Protein AF-A0A8T0EDJ5-F1 (afdb_monomer)

Foldseek 3Di:
DVVVVCVLVVPPDDDDPVSVVLVVLLVQQVVVVVVDDVLVVLVVVCPPDDQLRQLVVLLCVQLVDPPRSLNVVLVVLLVVLLVLLVVLCVVVVVLLVVQDALVVLVVFLAWDWDDDPFWIWIDTPPDDIDTDGVVSLVVLVVVLLVSLVSLVVSLVSSLVSSCVSCVVSGDPPNSVSNSLVSSQSRQLVRQVSSLSSLSSSCVLLLRLLSRLLSVCLPPALVLQVDPDNVQDDPVLLVLLLVLVVCLVVGSGLVSNLVSLLVNQCSQQDPPPPPPDDPPHDRRHPVNRLSVLLVSSSNSSGSSLQSSLVVSVSNPPPVCLVDSSVVSSVSNNSSSVCSSVVVSRCVVVPVVVPD

InterPro domains:
  IPR003123 VPS9 domain [PF02204] (239-339)
  IPR003123 VPS9 domain [PS51205] (203-347)
  IPR003123 VPS9 domain [SM00167] (234-352)
  IPR037191 VPS9 domain superfamily [G3DSA:1.20.1050.80] (201-354)
  IPR037191 VPS9 domain superfamily [SSF109993] (132-339)
  IPR045046 Vacuolar protein sorting-associated protein 9-like [PTHR23101] (71-340)

Structure (mmCIF, N/CA/C/O backbone):
data_AF-A0A8T0EDJ5-F1
#
_entry.id   AF-A0A8T0EDJ5-F1
#
loop_
_atom_site.group_PDB
_atom_site.id
_atom_site.type_symbol
_atom_site.label_atom_id
_atom_site.label_alt_id
_atom_site.label_comp_id
_atom_site.label_asym_id
_atom_site.label_entity_id
_atom_site.label_seq_id
_atom_site.pdbx_PDB_ins_code
_atom_site.Cartn_x
_atom_site.Cartn_y
_atom_site.Cartn_z
_atom_site.occupancy
_atom_site.B_iso_or_equiv
_atom_site.auth_seq_id
_atom_site.auth_comp_id
_atom_site.auth_asym_id
_atom_site.auth_atom_id
_atom_site.pdbx_PDB_model_num
ATOM 1 N N . MET A 1 1 ? -9.265 2.482 33.525 1.00 53.47 1 MET A N 1
ATOM 2 C CA . MET A 1 1 ? -10.312 3.493 33.255 1.00 53.47 1 MET A CA 1
ATOM 3 C C . MET A 1 1 ? -10.176 4.761 34.101 1.00 53.47 1 MET A C 1
ATOM 5 O O . MET A 1 1 ? -9.557 5.683 33.599 1.00 53.47 1 MET A O 1
ATOM 9 N N . GLU A 1 2 ? -10.644 4.865 35.356 1.00 47.09 2 GLU A N 1
ATOM 10 C CA . GLU A 1 2 ? -10.634 6.165 36.089 1.00 47.09 2 GLU A CA 1
ATOM 11 C C . GLU A 1 2 ? -9.234 6.764 36.350 1.00 47.09 2 GLU A C 1
ATOM 13 O O . GLU A 1 2 ? -9.057 7.981 36.368 1.00 47.09 2 GLU A O 1
ATOM 18 N N . LYS A 1 3 ? -8.209 5.924 36.522 1.00 54.91 3 LYS A N 1
ATOM 19 C CA . LYS A 1 3 ? -6.825 6.377 36.753 1.00 54.91 3 LYS A CA 1
ATOM 20 C C . LYS A 1 3 ? -6.135 6.875 35.472 1.00 54.91 3 LYS A C 1
ATOM 22 O O . LYS A 1 3 ? -5.351 7.817 35.529 1.00 54.91 3 LYS A O 1
ATOM 27 N N . GLU A 1 4 ? -6.456 6.279 34.322 1.00 54.47 4 GLU A N 1
ATOM 28 C CA . GLU A 1 4 ? -6.027 6.768 32.999 1.00 54.47 4 GLU A CA 1
ATOM 29 C C . GLU A 1 4 ? -6.783 8.038 32.612 1.00 54.47 4 GLU A C 1
ATOM 31 O O . GLU A 1 4 ? -6.170 8.975 32.121 1.00 54.47 4 GLU A O 1
ATOM 36 N N . MET A 1 5 ? -8.076 8.116 32.946 1.00 52.38 5 MET A N 1
ATOM 37 C CA . MET A 1 5 ? -8.911 9.314 32.816 1.00 52.38 5 MET A CA 1
ATOM 38 C C . MET A 1 5 ? -8.306 10.517 33.551 1.00 52.38 5 MET A C 1
ATOM 40 O O . MET A 1 5 ? -8.254 11.604 32.983 1.00 52.38 5 MET A O 1
ATOM 44 N N . ARG A 1 6 ? -7.793 10.338 34.777 1.00 53.16 6 ARG A N 1
ATOM 45 C CA . ARG A 1 6 ? -7.079 11.417 35.479 1.00 53.16 6 ARG A CA 1
ATOM 46 C C . ARG A 1 6 ? -5.806 11.830 34.748 1.00 53.16 6 ARG A C 1
ATOM 48 O O . ARG A 1 6 ? -5.633 13.012 34.513 1.00 53.16 6 ARG A O 1
ATOM 55 N N . LYS A 1 7 ? -4.983 10.889 34.276 1.00 59.75 7 LYS A N 1
ATOM 56 C CA . LYS A 1 7 ? -3.780 11.216 33.486 1.00 59.75 7 LYS A CA 1
ATOM 57 C C . LYS A 1 7 ? -4.082 11.954 32.172 1.00 59.75 7 LYS A C 1
ATOM 59 O O . LYS A 1 7 ? -3.318 12.838 31.803 1.00 59.75 7 LYS A O 1
ATOM 64 N N . LEU A 1 8 ? -5.171 11.603 31.485 1.00 55.12 8 LEU A N 1
ATOM 65 C CA . LEU A 1 8 ? -5.570 12.194 30.198 1.00 55.12 8 LEU A CA 1
ATOM 66 C C . LEU A 1 8 ? -6.216 13.582 30.359 1.00 55.12 8 LEU A C 1
ATOM 68 O O . LEU A 1 8 ? -6.098 14.413 29.465 1.00 55.12 8 LEU A O 1
ATOM 72 N N . LEU A 1 9 ? -6.871 13.837 31.499 1.00 53.75 9 LEU A N 1
ATOM 73 C CA . LEU A 1 9 ? -7.460 15.135 31.862 1.00 53.75 9 LEU A CA 1
ATOM 74 C C . LEU A 1 9 ? -6.472 16.064 32.601 1.00 53.75 9 LEU A C 1
ATOM 76 O O . LEU A 1 9 ? -6.627 17.280 32.554 1.00 53.75 9 LEU A O 1
ATOM 80 N N . GLU A 1 10 ? -5.453 15.522 33.278 1.00 53.72 10 GLU A N 1
ATOM 81 C CA . GLU A 1 10 ? -4.463 16.277 34.071 1.00 53.72 10 GLU A CA 1
ATOM 82 C C . GLU A 1 10 ? -3.287 16.834 33.248 1.00 53.72 10 GLU A C 1
ATOM 84 O O . GLU A 1 10 ? -2.375 17.439 33.820 1.00 53.72 10 GLU A O 1
ATOM 89 N N . SER A 1 11 ? -3.278 16.701 31.916 1.00 57.06 11 SER A N 1
ATOM 90 C CA . SER A 1 11 ? -2.287 17.386 31.078 1.00 57.06 11 SER A CA 1
ATOM 91 C C . SER A 1 11 ? -2.543 18.902 31.110 1.00 57.06 11 SER A C 1
ATOM 93 O O . SER A 1 11 ? -3.308 19.434 30.311 1.00 57.06 11 SER A O 1
ATOM 95 N N . LYS A 1 12 ? -1.917 19.604 32.063 1.00 48.00 12 LYS A N 1
ATOM 96 C CA . LYS A 1 12 ? -2.059 21.045 32.377 1.00 48.00 12 LYS A CA 1
ATOM 97 C C . LYS A 1 12 ? -1.568 22.024 31.281 1.00 48.00 12 LYS A C 1
ATOM 99 O O . LYS A 1 12 ? -1.114 23.121 31.597 1.00 48.00 12 LYS A O 1
ATOM 104 N N . GLY A 1 13 ? -1.634 21.654 30.003 1.00 59.12 13 GLY A N 1
ATOM 105 C CA . GLY A 1 13 ? -1.348 22.528 28.859 1.00 59.12 13 GLY A CA 1
ATOM 106 C C . GLY A 1 13 ? -2.623 22.954 28.126 1.00 59.12 13 GLY A C 1
ATOM 107 O O . GLY A 1 13 ? -3.670 22.330 28.283 1.00 59.12 13 GLY A O 1
ATOM 108 N N . LYS A 1 14 ? -2.546 24.003 27.291 1.00 64.69 14 LYS A N 1
ATOM 109 C CA . LYS A 1 14 ? -3.590 24.265 26.285 1.00 64.69 14 LYS A CA 1
ATOM 110 C C . LYS A 1 14 ? -3.631 23.063 25.337 1.00 64.69 14 LYS A C 1
ATOM 112 O O . LYS A 1 14 ? -2.718 22.904 24.532 1.00 64.69 14 LYS A O 1
ATOM 117 N N . LEU A 1 15 ? -4.650 22.218 25.477 1.00 67.06 15 LEU A N 1
ATOM 118 C CA . LEU A 1 15 ? -4.891 21.094 24.574 1.00 67.06 15 LEU A CA 1
ATOM 119 C C . LEU A 1 15 ? -5.028 21.610 23.139 1.00 67.06 15 LEU A C 1
ATOM 121 O O . LEU A 1 15 ? -5.714 22.608 22.898 1.00 67.06 15 LEU A O 1
ATOM 125 N N . THR A 1 16 ? -4.382 20.930 22.195 1.00 81.06 16 THR A N 1
ATOM 126 C CA . THR A 1 16 ? -4.574 21.208 20.768 1.00 81.06 16 THR A CA 1
ATOM 127 C C . THR A 1 16 ? -6.002 20.851 20.349 1.00 81.06 16 THR A C 1
ATOM 129 O O . THR A 1 16 ? -6.680 20.074 21.025 1.00 81.06 16 THR A O 1
ATOM 132 N N . ASP A 1 17 ? -6.477 21.396 19.228 1.00 81.31 17 ASP A N 1
ATOM 133 C CA . ASP A 1 17 ? -7.834 21.123 18.724 1.00 81.31 17 ASP A CA 1
ATOM 134 C C . ASP A 1 17 ? -8.074 19.618 18.535 1.00 81.31 17 ASP A C 1
ATOM 136 O O . ASP A 1 17 ? -9.069 19.085 19.020 1.00 81.31 17 ASP A O 1
ATOM 140 N N . LYS A 1 18 ? -7.085 18.912 17.973 1.00 78.62 18 LYS A N 1
ATOM 141 C CA . LYS A 1 18 ? -7.116 17.453 17.795 1.00 78.62 18 LYS A CA 1
ATOM 142 C C . LYS A 1 18 ? -7.189 16.682 19.123 1.00 78.62 18 LYS A C 1
ATOM 144 O O . LYS A 1 18 ? -7.874 15.669 19.223 1.00 78.62 18 LYS A O 1
ATOM 149 N N . GLN A 1 19 ? -6.504 17.150 20.170 1.00 79.12 19 GLN A N 1
ATOM 150 C CA . GLN A 1 19 ? -6.569 16.511 21.491 1.00 79.12 19 GLN A CA 1
ATOM 151 C C . GLN A 1 19 ? -7.925 16.723 22.172 1.00 79.12 19 GLN A C 1
ATOM 153 O O . GLN A 1 19 ? -8.410 15.815 22.847 1.00 79.12 19 GLN A O 1
ATOM 158 N N . ARG A 1 20 ? -8.539 17.898 21.989 1.00 82.94 20 ARG A N 1
ATOM 159 C CA . ARG A 1 20 ? -9.892 18.172 22.491 1.00 82.94 20 ARG A CA 1
ATOM 160 C C . ARG A 1 20 ? -10.923 17.294 21.795 1.00 82.94 20 ARG A C 1
ATOM 162 O O . ARG A 1 20 ? -11.688 16.627 22.480 1.00 82.94 20 ARG A O 1
ATOM 169 N N . GLU A 1 21 ? -10.861 17.202 20.470 1.00 83.56 21 GLU A N 1
ATOM 170 C CA . GLU A 1 21 ? -11.737 16.327 19.686 1.00 83.56 21 GLU A CA 1
ATOM 171 C C . GLU A 1 21 ? -11.627 14.860 20.136 1.00 83.56 21 GLU A C 1
ATOM 173 O O . GLU A 1 21 ? -12.635 14.199 20.386 1.00 83.56 21 GLU A O 1
ATOM 178 N N . LYS A 1 22 ? -10.399 14.364 20.349 1.00 83.88 22 LYS A N 1
ATOM 179 C CA . LYS A 1 22 ? -10.159 13.017 20.892 1.00 83.88 22 LYS A CA 1
ATOM 180 C C . LYS A 1 22 ? -10.792 12.819 22.274 1.00 83.88 22 LYS A C 1
ATOM 182 O O . LYS A 1 22 ? -11.395 11.776 22.527 1.00 83.88 22 LYS A O 1
ATOM 187 N N . GLN A 1 23 ? -10.646 13.791 23.179 1.00 84.19 23 GLN A N 1
ATOM 188 C CA . GLN A 1 23 ? -11.237 13.726 24.521 1.00 84.19 23 GLN A CA 1
ATOM 189 C C . GLN A 1 23 ? -12.769 13.722 24.468 1.00 84.19 23 GLN A C 1
ATOM 191 O O . GLN A 1 23 ? -13.399 12.922 25.161 1.00 84.19 23 GLN A O 1
ATOM 196 N N . GLU A 1 24 ? -13.364 14.577 23.638 1.00 87.31 24 GLU A N 1
ATOM 197 C CA . GLU A 1 24 ? -14.814 14.649 23.437 1.00 87.31 24 GLU A CA 1
ATOM 198 C C . GLU A 1 24 ? -15.362 13.334 22.878 1.00 87.31 24 GLU A C 1
ATOM 200 O O . GLU A 1 24 ? -16.316 12.780 23.432 1.00 87.31 24 GLU A O 1
ATOM 205 N N . LEU A 1 25 ? -14.706 12.776 21.854 1.00 88.75 25 LEU A N 1
ATOM 206 C CA . LEU A 1 25 ? -15.067 11.481 21.285 1.00 88.75 25 LEU A CA 1
ATOM 207 C C . LEU A 1 25 ? -14.989 10.368 22.333 1.00 88.75 25 LEU A C 1
ATOM 209 O O . LEU A 1 25 ? -15.929 9.589 22.484 1.00 88.75 25 LEU A O 1
ATOM 213 N N . TYR A 1 26 ? -13.896 10.305 23.096 1.00 86.88 26 TYR A N 1
ATOM 214 C CA . TYR A 1 26 ? -13.737 9.307 24.150 1.00 86.88 26 TYR A CA 1
ATOM 215 C C . TYR A 1 26 ? -14.854 9.394 25.203 1.00 86.88 26 TYR A C 1
ATOM 217 O O . TYR A 1 26 ? -15.441 8.372 25.566 1.00 86.88 26 TYR A O 1
ATOM 225 N N . LEU A 1 27 ? -15.185 10.602 25.674 1.00 87.56 27 LEU A N 1
ATOM 226 C CA . LEU A 1 27 ? -16.263 10.814 26.645 1.00 87.56 27 LEU A CA 1
ATOM 227 C C . LEU A 1 27 ? -17.624 10.390 26.086 1.00 87.56 27 LEU A C 1
ATOM 229 O O . LEU A 1 27 ? -18.383 9.720 26.791 1.00 87.56 27 LEU A O 1
ATOM 233 N N . ALA A 1 28 ? -17.908 10.719 24.823 1.00 89.19 28 ALA A N 1
ATOM 234 C CA . ALA A 1 28 ? -19.140 10.321 24.152 1.00 89.19 28 ALA A CA 1
ATOM 235 C C . ALA A 1 28 ? -19.266 8.793 24.066 1.00 89.19 28 ALA A C 1
ATOM 237 O O . ALA A 1 28 ? -20.306 8.233 24.418 1.00 89.19 28 ALA A O 1
ATOM 238 N N . VAL A 1 29 ? -18.196 8.092 23.673 1.00 88.81 29 VAL A N 1
ATOM 239 C CA . VAL A 1 29 ? -18.222 6.625 23.601 1.00 88.81 29 VAL A CA 1
ATOM 240 C C . VAL A 1 29 ? -18.323 5.993 24.995 1.00 88.81 29 VAL A C 1
ATOM 242 O O . VAL A 1 29 ? -19.058 5.022 25.187 1.00 88.81 29 VAL A O 1
ATOM 245 N N . LEU A 1 30 ? -17.652 6.548 26.007 1.00 86.19 30 LEU A N 1
ATOM 246 C CA . LEU A 1 30 ? -17.770 6.065 27.384 1.00 86.19 30 LEU A CA 1
ATOM 247 C C . LEU A 1 30 ? -19.200 6.227 27.923 1.00 86.19 30 LEU A C 1
ATOM 249 O O . LEU A 1 30 ? -19.707 5.355 28.625 1.00 86.19 30 LEU A O 1
ATOM 253 N N . GLN A 1 31 ? -19.864 7.337 27.606 1.00 86.94 31 GLN A N 1
ATOM 254 C CA . GLN A 1 31 ? -21.258 7.550 27.983 1.00 86.94 31 GLN A CA 1
ATOM 255 C C . GLN A 1 31 ? -22.190 6.568 27.263 1.00 86.94 31 GLN A C 1
ATOM 257 O O . GLN A 1 31 ? -23.041 5.965 27.914 1.00 86.94 31 GLN A O 1
ATOM 262 N N . TYR A 1 32 ? -21.976 6.347 25.964 1.00 87.25 32 TYR A N 1
ATOM 263 C CA . TYR A 1 32 ? -22.734 5.383 25.164 1.00 87.25 32 TYR A CA 1
ATOM 264 C C . TYR A 1 32 ? -22.585 3.945 25.692 1.00 87.25 32 TYR A C 1
ATOM 266 O O . TYR A 1 32 ? -23.558 3.227 25.907 1.00 87.25 32 TYR A O 1
ATOM 274 N N . THR A 1 33 ? -21.359 3.518 25.988 1.00 83.00 33 THR A N 1
ATOM 275 C CA . THR A 1 33 ? -21.080 2.151 26.467 1.00 83.00 33 THR A CA 1
ATOM 276 C C . THR A 1 33 ? -21.684 1.858 27.841 1.00 83.00 33 THR A C 1
ATOM 278 O O . THR A 1 33 ? -22.027 0.711 28.111 1.00 83.00 33 THR A O 1
ATOM 281 N N . LYS A 1 34 ? -21.885 2.874 28.694 1.00 83.31 34 LYS A N 1
ATOM 282 C CA . LYS A 1 34 ? -22.600 2.732 29.977 1.00 83.31 34 LYS A CA 1
ATOM 283 C C . LYS A 1 34 ? -24.093 2.447 29.811 1.00 83.31 34 LYS A C 1
ATOM 285 O O . LYS A 1 34 ? -24.689 1.860 30.709 1.00 83.31 34 LYS A O 1
ATOM 290 N N . THR A 1 35 ? -24.699 2.882 28.707 1.00 83.38 35 THR A N 1
ATOM 291 C CA . THR A 1 35 ? -26.121 2.636 28.420 1.00 83.38 35 THR A CA 1
ATOM 292 C C . THR A 1 35 ? -26.367 1.300 27.721 1.00 83.38 35 THR A C 1
ATOM 294 O O . THR A 1 35 ? -27.501 0.831 27.669 1.00 83.38 35 THR A O 1
ATOM 297 N N . GLU A 1 36 ? -25.312 0.661 27.218 1.00 82.31 36 GLU A N 1
ATOM 298 C CA . GLU A 1 36 ? -25.387 -0.593 26.477 1.00 82.31 36 GLU A CA 1
ATOM 299 C C . GLU A 1 36 ? -25.297 -1.824 27.384 1.00 82.31 36 GLU A C 1
ATOM 301 O O . GLU A 1 36 ? -24.472 -1.914 28.292 1.00 82.31 36 GLU A O 1
ATOM 306 N N . THR A 1 37 ? -26.112 -2.835 27.089 1.00 79.56 37 THR A N 1
ATOM 307 C CA . THR A 1 37 ? -26.139 -4.099 27.848 1.00 79.56 37 THR A CA 1
ATOM 308 C C . THR A 1 37 ? -25.321 -5.206 27.187 1.00 79.56 37 THR A C 1
ATOM 310 O O . THR A 1 37 ? -24.900 -6.158 27.854 1.00 79.56 37 THR A O 1
ATOM 313 N N . TRP A 1 38 ? -25.029 -5.078 25.886 1.00 81.81 38 TRP A N 1
ATOM 314 C CA . TRP A 1 38 ? -24.304 -6.102 25.137 1.00 81.81 38 TRP A CA 1
ATOM 315 C C . TRP A 1 38 ? -22.895 -6.407 25.688 1.00 81.81 38 TRP A C 1
ATOM 317 O O . TRP A 1 38 ? -22.554 -7.592 25.697 1.00 81.81 38 TRP A O 1
ATOM 327 N N . PRO A 1 39 ? -22.097 -5.452 26.228 1.00 80.06 39 PRO A N 1
ATOM 328 C CA . PRO A 1 39 ? -20.777 -5.759 26.792 1.00 80.06 39 PRO A CA 1
ATOM 329 C C . PRO A 1 39 ? -20.841 -6.716 27.987 1.00 80.06 39 PRO A C 1
ATOM 331 O O . PRO A 1 39 ? -19.942 -7.531 28.190 1.00 80.06 39 PRO A O 1
ATOM 334 N N . VAL A 1 40 ? -21.922 -6.651 28.772 1.00 74.62 40 VAL A N 1
ATOM 335 C CA . VAL A 1 40 ? -22.153 -7.560 29.902 1.00 74.62 40 VAL A CA 1
ATOM 336 C C . VAL A 1 40 ? 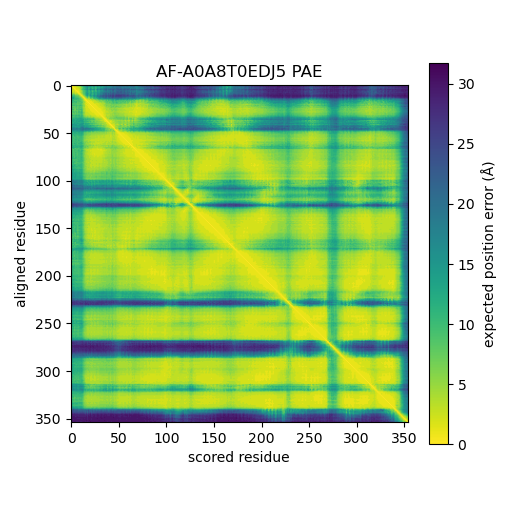-22.462 -8.958 29.381 1.00 74.62 40 VAL A C 1
ATOM 338 O O . VAL A 1 40 ? -21.818 -9.918 29.791 1.00 74.62 40 VAL A O 1
ATOM 341 N N . THR A 1 41 ? -23.381 -9.072 28.417 1.00 77.56 41 THR A N 1
ATOM 342 C CA . THR A 1 41 ? -23.715 -10.364 27.788 1.00 77.56 41 THR A CA 1
ATOM 343 C C . THR A 1 41 ? -22.539 -10.970 27.016 1.00 77.56 41 THR A C 1
ATOM 345 O O . THR A 1 41 ? -22.409 -12.188 26.940 1.00 77.56 41 THR A O 1
ATOM 348 N N . TRP A 1 42 ? -21.637 -10.132 26.494 1.00 81.88 42 TRP A N 1
ATOM 349 C CA . TRP A 1 42 ? -20.436 -10.553 25.779 1.00 81.88 42 TRP A CA 1
ATOM 350 C C . TRP A 1 42 ? -19.491 -11.362 26.668 1.00 81.88 42 TRP A C 1
ATOM 352 O O . TRP A 1 42 ? -19.035 -12.424 26.254 1.00 81.88 42 TRP A O 1
ATOM 362 N N . LYS A 1 43 ? -19.250 -10.918 27.911 1.00 73.38 43 LYS A N 1
ATOM 363 C CA . LYS A 1 43 ? -18.357 -11.619 28.852 1.00 73.38 43 LYS A CA 1
ATOM 364 C C . LYS A 1 43 ? -18.792 -13.058 29.141 1.00 73.38 43 LYS A C 1
ATOM 366 O O . LYS A 1 43 ? -17.937 -13.902 29.381 1.00 73.38 43 LYS A O 1
ATOM 371 N N . PHE A 1 44 ? -20.092 -13.345 29.076 1.00 69.25 44 PHE A N 1
ATOM 372 C CA . PHE A 1 44 ? -20.626 -14.700 29.245 1.00 69.25 44 PHE A CA 1
ATOM 373 C C . PHE A 1 44 ? -20.483 -15.570 27.989 1.00 69.25 44 PHE A C 1
ATOM 375 O O . PHE A 1 44 ? -20.369 -16.784 28.099 1.00 69.25 44 PHE A O 1
ATOM 382 N N . ASN A 1 45 ? -20.466 -14.958 26.802 1.00 70.88 45 ASN A N 1
ATOM 383 C CA . ASN A 1 45 ? -20.431 -15.665 25.518 1.00 70.88 45 ASN A CA 1
ATOM 384 C C . ASN A 1 45 ? -19.012 -15.809 24.935 1.00 70.88 45 ASN A C 1
ATOM 386 O O . ASN A 1 45 ? -18.802 -16.605 24.021 1.00 70.88 45 ASN A O 1
ATOM 390 N N . ALA A 1 46 ? -18.045 -15.028 25.423 1.00 70.50 46 ALA A N 1
ATOM 391 C CA . ALA A 1 46 ? -16.701 -14.929 24.853 1.00 70.50 46 ALA A CA 1
ATOM 392 C C . ALA A 1 46 ? -15.718 -16.014 25.330 1.00 70.50 46 ALA A C 1
ATOM 394 O O . ALA A 1 46 ? -14.618 -16.095 24.793 1.00 70.50 46 ALA A O 1
ATOM 395 N N . SER A 1 47 ? -16.096 -16.862 26.295 1.00 67.88 47 SER A N 1
ATOM 396 C CA . SER A 1 47 ? -15.190 -17.794 26.993 1.00 67.88 47 SER A CA 1
ATOM 397 C C . SER A 1 47 ? -14.444 -18.784 26.085 1.00 67.88 47 SER A C 1
ATOM 399 O O . SER A 1 47 ? -13.404 -19.290 26.486 1.00 67.88 47 SER A O 1
ATOM 401 N N . ASN A 1 48 ? -14.951 -19.034 24.872 1.00 76.56 48 ASN A N 1
ATOM 402 C CA . ASN A 1 48 ? -14.386 -19.991 23.912 1.00 76.56 48 ASN A CA 1
ATOM 403 C C . ASN A 1 48 ? -13.910 -19.346 22.592 1.00 76.56 48 ASN A C 1
ATOM 405 O O . ASN A 1 48 ? -13.642 -20.073 21.640 1.00 76.56 48 ASN A O 1
ATOM 409 N N . MET A 1 49 ? -13.865 -18.011 22.478 1.00 84.50 49 MET A N 1
ATOM 410 C CA . MET A 1 49 ? -13.475 -17.345 21.224 1.00 84.50 49 MET A CA 1
ATOM 411 C C . MET A 1 49 ? -11.965 -17.126 21.141 1.00 84.50 49 MET A C 1
ATOM 413 O O . MET A 1 49 ? -11.325 -16.759 22.125 1.00 84.50 49 MET A O 1
ATOM 417 N N . THR A 1 50 ? -11.405 -17.283 19.942 1.00 88.62 50 THR A N 1
ATOM 418 C CA . THR A 1 50 ? -10.012 -16.894 19.677 1.00 88.62 50 THR A CA 1
ATOM 419 C C . THR A 1 50 ? -9.866 -15.364 19.650 1.00 88.62 50 THR A C 1
ATOM 421 O O . THR A 1 50 ? -10.841 -14.642 19.419 1.00 88.62 50 THR A O 1
ATOM 424 N N . ALA A 1 51 ? -8.649 -14.844 19.856 1.00 86.75 51 ALA A N 1
ATOM 425 C CA . ALA A 1 51 ? -8.381 -13.401 19.785 1.00 86.75 51 ALA A CA 1
ATOM 426 C C . ALA A 1 51 ? -8.843 -12.755 18.457 1.00 86.75 51 ALA A C 1
ATOM 428 O O . ALA A 1 51 ? -9.543 -11.739 18.520 1.00 86.75 51 ALA A O 1
ATOM 429 N N . PRO A 1 52 ? -8.587 -13.357 17.271 1.00 88.56 52 PRO A N 1
ATOM 430 C CA . PRO A 1 52 ? -9.098 -12.839 16.001 1.00 88.56 52 PRO A CA 1
ATOM 431 C C . PRO A 1 52 ? -10.622 -12.745 15.945 1.00 88.56 52 PRO A C 1
ATOM 433 O O . PRO A 1 52 ? -11.172 -11.718 15.547 1.00 88.56 52 PRO A O 1
ATOM 436 N N . GLU A 1 53 ? -11.316 -13.795 16.383 1.00 89.38 53 GLU A N 1
ATOM 437 C CA . GLU A 1 53 ? -12.778 -13.846 16.358 1.00 89.38 53 GLU A CA 1
ATOM 438 C C . GLU A 1 53 ? -13.404 -12.825 17.308 1.00 89.38 53 GLU A C 1
ATOM 440 O O . GLU A 1 53 ? -14.380 -12.160 16.948 1.00 89.38 53 GLU A O 1
ATOM 445 N N . ALA A 1 54 ? -12.855 -12.699 18.519 1.00 89.06 54 ALA A N 1
ATOM 446 C CA . ALA A 1 54 ? -13.345 -11.767 19.523 1.00 89.06 54 ALA A CA 1
ATOM 447 C C . ALA A 1 54 ? -13.165 -10.314 19.063 1.00 89.06 54 ALA A C 1
ATOM 449 O O . ALA A 1 54 ? -14.136 -9.551 19.044 1.00 89.06 54 ALA A O 1
ATOM 450 N N . ALA A 1 55 ? -11.954 -9.956 18.621 1.00 90.25 55 ALA A N 1
ATOM 451 C CA . ALA A 1 55 ? -11.643 -8.626 18.109 1.00 90.25 55 ALA A CA 1
ATOM 452 C C . ALA A 1 55 ? -12.527 -8.261 16.914 1.00 90.25 55 ALA A C 1
ATOM 454 O O . ALA A 1 55 ? -13.157 -7.202 16.906 1.00 90.25 55 ALA A O 1
ATOM 455 N N . GLN A 1 56 ? -12.662 -9.169 15.943 1.00 91.06 56 GLN A N 1
ATOM 456 C CA . GLN A 1 56 ? -13.462 -8.918 14.750 1.00 91.06 56 GLN A CA 1
ATOM 457 C C . GLN A 1 56 ? -14.945 -8.721 15.073 1.00 91.06 56 GLN A C 1
ATOM 459 O O . GLN A 1 56 ? -15.569 -7.803 14.541 1.00 91.06 56 GLN A O 1
ATOM 464 N N . LYS A 1 57 ? -15.524 -9.534 15.962 1.00 90.44 57 LYS A N 1
ATOM 465 C CA . LYS A 1 57 ? -16.935 -9.402 16.352 1.00 90.44 57 LYS A CA 1
ATOM 466 C C . LYS A 1 57 ? -17.211 -8.116 17.133 1.00 90.44 57 LYS A C 1
ATOM 468 O O . LYS A 1 57 ? -18.195 -7.444 16.825 1.00 90.44 57 LYS A O 1
ATOM 473 N N . ILE A 1 58 ? -16.364 -7.753 18.102 1.00 90.44 58 ILE A N 1
ATOM 474 C CA . ILE A 1 58 ? -16.502 -6.495 18.863 1.00 90.44 58 ILE A CA 1
ATOM 475 C C . ILE A 1 58 ? -16.369 -5.295 17.926 1.00 90.44 58 ILE A C 1
ATOM 477 O O . ILE A 1 58 ? -17.196 -4.378 17.966 1.00 90.44 58 ILE A O 1
ATOM 481 N N . PHE A 1 59 ? -15.361 -5.320 17.053 1.00 91.50 59 PHE A N 1
ATOM 482 C CA . PHE A 1 59 ? -15.128 -4.254 16.091 1.00 91.50 59 PHE A CA 1
ATOM 483 C C . PHE A 1 59 ? -16.324 -4.099 15.149 1.00 91.50 59 PHE A C 1
ATOM 485 O O . PHE A 1 59 ? -16.904 -3.019 15.073 1.00 91.50 59 PHE A O 1
ATOM 492 N N . GLN A 1 60 ? -16.788 -5.189 14.526 1.00 90.69 60 GLN A N 1
ATOM 493 C CA . GLN A 1 60 ? -17.969 -5.177 13.656 1.00 90.69 60 GLN A CA 1
ATOM 494 C C . GLN A 1 60 ? -19.234 -4.707 14.378 1.00 90.69 60 GLN A C 1
ATOM 496 O O . GLN A 1 60 ? -20.021 -3.963 13.796 1.00 90.69 60 GLN A O 1
ATOM 501 N N . LYS A 1 61 ? -19.453 -5.130 15.629 1.00 88.81 61 LYS A N 1
ATOM 502 C CA . LYS A 1 61 ? -20.609 -4.697 16.425 1.00 88.81 61 LYS A CA 1
ATOM 503 C C . LYS A 1 61 ? -20.581 -3.190 16.673 1.00 88.81 61 LYS A C 1
ATOM 505 O O . LYS A 1 61 ? -21.628 -2.557 16.584 1.00 88.81 61 LYS A O 1
ATOM 510 N N . THR A 1 62 ? -19.393 -2.647 16.933 1.00 89.44 62 THR A N 1
ATOM 511 C CA . THR A 1 62 ? -19.161 -1.212 17.109 1.00 89.44 62 THR A CA 1
ATOM 512 C C . THR A 1 62 ? -19.450 -0.459 15.813 1.00 89.44 62 THR A C 1
ATOM 514 O O . THR A 1 62 ? -20.408 0.309 15.757 1.00 89.44 62 THR A O 1
ATOM 517 N N . VAL A 1 63 ? -18.700 -0.741 14.741 1.00 89.25 63 VAL A N 1
ATOM 518 C CA . VAL A 1 63 ? -18.753 0.050 13.495 1.00 89.25 63 VAL A CA 1
ATOM 519 C C . VAL A 1 63 ? -20.072 -0.076 12.728 1.00 89.25 63 VAL A C 1
ATOM 521 O O . VAL A 1 63 ? -20.435 0.831 11.988 1.00 89.25 63 VAL A O 1
ATOM 524 N N . ARG A 1 64 ? -20.834 -1.166 12.910 1.00 89.19 64 ARG A N 1
ATOM 525 C CA . ARG A 1 64 ? -22.165 -1.331 12.288 1.00 89.19 64 ARG A CA 1
ATOM 526 C C . ARG A 1 64 ? -23.276 -0.545 12.988 1.00 89.19 64 ARG A C 1
ATOM 528 O O . ARG A 1 64 ? -24.371 -0.445 12.441 1.00 89.19 64 ARG A O 1
ATOM 535 N N . CYS A 1 65 ? -23.043 -0.041 14.197 1.00 88.50 65 CYS A N 1
ATOM 536 C CA . CYS A 1 65 ? -24.040 0.722 14.937 1.00 88.50 65 CYS A CA 1
ATOM 537 C C . CYS A 1 65 ? -23.992 2.203 14.527 1.00 88.50 65 CYS A C 1
ATOM 539 O O . CYS A 1 65 ? -23.008 2.881 14.812 1.00 88.50 65 CYS A O 1
ATOM 541 N N . SER A 1 66 ? -25.053 2.705 13.883 1.00 88.62 66 SER A N 1
ATOM 542 C CA . SER A 1 66 ? -25.150 4.102 13.417 1.00 88.62 66 SER A CA 1
ATOM 543 C C . SER A 1 66 ? -25.178 5.130 14.547 1.00 88.62 66 SER A C 1
ATOM 545 O O . SER A 1 66 ? -24.764 6.268 14.345 1.00 88.62 66 SER A O 1
ATOM 547 N N . GLU A 1 67 ? -25.648 4.730 15.728 1.00 88.25 67 GLU A N 1
ATOM 548 C CA . GLU A 1 67 ? -25.757 5.596 16.909 1.00 88.25 67 GLU A CA 1
ATOM 549 C C . GLU A 1 67 ? -24.478 5.613 17.749 1.00 88.25 67 GLU A C 1
ATOM 551 O O . GLU A 1 67 ? -24.327 6.447 18.639 1.00 88.25 67 GLU A O 1
ATOM 556 N N . HIS A 1 68 ? -23.544 4.695 17.486 1.00 90.19 68 HIS A N 1
ATOM 557 C CA . HIS A 1 68 ? -22.317 4.615 18.258 1.00 90.19 68 HIS A CA 1
ATOM 558 C C . HIS A 1 68 ? -21.396 5.795 17.888 1.00 90.19 68 HIS A C 1
ATOM 560 O O . HIS A 1 68 ? -21.006 5.910 16.721 1.00 90.19 68 HIS A O 1
ATOM 566 N N . PRO A 1 69 ? -20.955 6.634 18.851 1.00 91.62 69 PRO A N 1
ATOM 567 C CA . PRO A 1 69 ? -20.197 7.852 18.544 1.00 91.62 69 PRO A CA 1
ATOM 568 C C . PRO A 1 69 ? -18.905 7.596 17.756 1.00 91.62 69 PRO A C 1
ATOM 570 O O . PRO A 1 69 ? -18.586 8.338 16.833 1.00 91.62 69 PRO A O 1
ATOM 573 N N . LEU A 1 70 ? -18.197 6.495 18.051 1.00 90.62 70 LEU A N 1
ATOM 574 C CA . LEU A 1 70 ? -17.006 6.090 17.287 1.00 90.62 70 LEU A CA 1
ATOM 575 C C . LEU A 1 70 ? -17.320 5.809 15.812 1.00 90.62 70 LEU A C 1
ATOM 577 O O . LEU A 1 70 ? -16.516 6.139 14.952 1.00 90.62 70 LEU A O 1
ATOM 581 N N . SER A 1 71 ? -18.478 5.219 15.518 1.00 91.44 71 SER A N 1
ATOM 582 C CA . SER A 1 71 ? -18.889 4.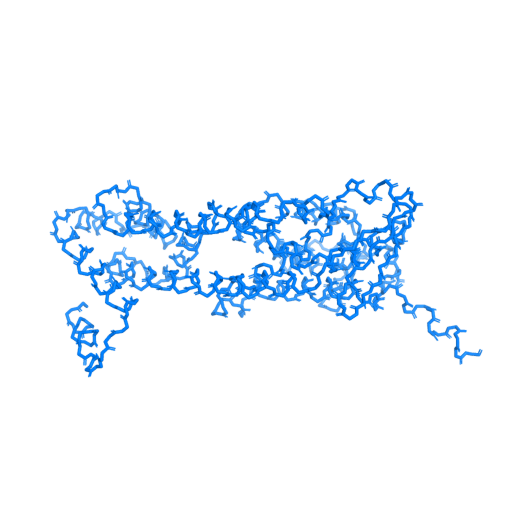857 14.159 1.00 91.44 71 SER A CA 1
ATOM 583 C C . SER A 1 71 ? -19.286 6.093 13.359 1.00 91.44 71 SER A C 1
ATOM 585 O O . SER A 1 71 ? -18.911 6.222 12.197 1.00 91.44 71 SER A O 1
ATOM 587 N N . GLN A 1 72 ? -19.984 7.036 13.998 1.00 92.12 72 GLN A N 1
ATOM 588 C CA . GLN A 1 72 ? -20.302 8.336 13.403 1.00 92.12 72 GLN A CA 1
ATOM 589 C C . GLN A 1 72 ? -19.029 9.125 13.093 1.00 92.12 72 GLN A C 1
ATOM 591 O O . GLN A 1 72 ? -18.873 9.639 11.987 1.00 92.12 72 GLN A O 1
ATOM 596 N N . TRP A 1 73 ? -18.095 9.172 14.043 1.00 91.25 73 TRP A N 1
ATOM 597 C CA . TRP A 1 73 ? -16.822 9.861 13.859 1.00 91.25 73 TRP A CA 1
ATOM 598 C C . TRP A 1 73 ? -15.973 9.219 12.754 1.00 91.25 73 TRP A C 1
ATOM 600 O O . TRP A 1 73 ? -15.514 9.919 11.854 1.00 91.25 73 TRP A O 1
ATOM 610 N N . LEU A 1 74 ? -15.851 7.884 12.751 1.00 90.38 74 LEU A N 1
ATOM 611 C CA . LEU A 1 74 ? -15.191 7.114 11.689 1.00 90.38 74 LEU A CA 1
ATOM 612 C C . LEU A 1 74 ? -15.738 7.467 10.303 1.00 90.38 74 LEU A C 1
ATOM 614 O O . LEU A 1 74 ? -14.966 7.735 9.383 1.00 90.38 74 LEU A O 1
ATOM 618 N N . LEU A 1 75 ? -17.065 7.508 10.163 1.00 91.31 75 LEU A N 1
ATOM 619 C CA . LEU A 1 75 ? -17.719 7.847 8.904 1.00 91.31 75 LEU A CA 1
ATOM 620 C C . LEU A 1 75 ? -17.388 9.277 8.455 1.00 91.31 75 LEU A C 1
ATOM 622 O O . LEU A 1 75 ? -17.122 9.500 7.272 1.00 91.31 75 LEU A O 1
ATOM 626 N N . VAL A 1 76 ? -17.387 10.243 9.379 1.00 91.38 76 VAL A N 1
ATOM 627 C CA . VAL A 1 76 ? -17.044 11.644 9.084 1.00 91.38 76 VAL A CA 1
ATOM 628 C C . VAL A 1 76 ? -15.601 11.755 8.601 1.00 91.38 76 VAL A C 1
ATOM 630 O O . VAL A 1 76 ? -15.364 12.338 7.541 1.00 91.38 76 VAL A O 1
ATOM 633 N N . VAL A 1 77 ? -14.651 11.157 9.322 1.00 89.00 77 VAL A N 1
ATOM 634 C CA . VAL A 1 77 ? -13.225 11.215 8.971 1.00 89.00 77 VAL A CA 1
ATOM 635 C C . VAL A 1 77 ? -12.956 10.542 7.630 1.00 89.00 77 VAL A C 1
ATOM 637 O O . VAL A 1 77 ? -12.365 11.162 6.747 1.00 89.00 77 VAL A O 1
ATOM 640 N N . GLN A 1 78 ? -13.474 9.329 7.414 1.00 90.88 78 GLN A N 1
ATOM 641 C CA . GLN A 1 78 ? -13.341 8.636 6.129 1.00 90.88 78 GLN A CA 1
ATOM 642 C C . GLN A 1 78 ? -13.921 9.462 4.977 1.00 90.88 78 GLN A C 1
ATOM 644 O O . GLN A 1 78 ? -13.306 9.574 3.917 1.00 90.88 78 GLN A O 1
ATOM 649 N N . THR A 1 79 ? -15.089 10.079 5.177 1.00 93.06 79 THR A N 1
ATOM 650 C CA . THR A 1 79 ? -15.727 10.910 4.148 1.00 93.06 79 THR A CA 1
ATOM 651 C C . THR A 1 79 ? -14.908 12.166 3.848 1.00 93.06 79 THR A C 1
ATOM 653 O O . THR A 1 79 ? -14.820 12.573 2.689 1.00 93.06 79 THR A O 1
ATOM 656 N N . ASN A 1 80 ? -14.306 12.787 4.864 1.00 93.31 80 ASN A N 1
ATOM 657 C CA . ASN A 1 80 ? -13.477 13.977 4.695 1.00 93.31 80 ASN A CA 1
ATOM 658 C C . ASN A 1 80 ? -12.191 13.659 3.930 1.00 93.31 80 ASN A C 1
ATOM 660 O O . ASN A 1 80 ? -11.969 14.258 2.879 1.00 93.31 80 ASN A O 1
ATOM 664 N N . ILE A 1 81 ? -11.433 12.652 4.373 1.00 93.06 81 ILE A N 1
ATOM 665 C CA . ILE A 1 81 ? -10.198 12.216 3.706 1.00 93.06 81 ILE A CA 1
ATOM 666 C C . ILE A 1 81 ? -10.492 11.810 2.258 1.00 93.06 81 ILE A C 1
ATOM 668 O O . ILE A 1 81 ? -9.825 12.261 1.326 1.00 93.06 81 ILE A O 1
ATOM 672 N N . LYS A 1 82 ? -11.556 11.026 2.038 1.00 95.00 82 LYS A N 1
ATOM 673 C CA . LYS A 1 82 ? -11.991 10.643 0.690 1.00 95.00 82 LYS A CA 1
ATOM 674 C C . LYS A 1 82 ? -12.280 11.859 -0.184 1.00 95.00 82 LYS A C 1
ATOM 676 O O . LYS A 1 82 ? -11.822 11.923 -1.319 1.00 95.00 82 LYS A O 1
ATOM 681 N N . ARG A 1 83 ? -13.019 12.844 0.335 1.00 96.12 83 ARG A N 1
ATOM 682 C CA . ARG A 1 83 ? -13.355 14.065 -0.408 1.00 96.12 83 ARG A CA 1
ATOM 683 C C . ARG A 1 83 ? -12.105 14.848 -0.801 1.00 96.12 83 ARG A C 1
ATOM 685 O O . ARG A 1 83 ? -12.058 15.378 -1.912 1.00 96.12 83 ARG A O 1
ATOM 692 N N . GLU A 1 84 ? -11.117 14.938 0.082 1.00 95.62 84 GLU A N 1
ATOM 693 C CA . GLU A 1 84 ? -9.859 15.635 -0.193 1.00 95.62 84 GLU A CA 1
ATOM 694 C C . GLU A 1 84 ? -9.048 14.940 -1.287 1.00 95.62 84 GLU A C 1
ATOM 696 O O . GLU A 1 84 ? -8.664 15.588 -2.267 1.00 95.62 84 GLU A O 1
ATOM 701 N N . ILE A 1 85 ? -8.881 13.619 -1.177 1.00 96.19 85 ILE A N 1
ATOM 702 C CA . ILE A 1 85 ? -8.225 12.782 -2.190 1.00 96.19 85 ILE A CA 1
ATOM 703 C C . ILE A 1 85 ? -8.938 12.924 -3.542 1.00 96.19 85 ILE A C 1
ATOM 705 O O . ILE A 1 85 ? -8.300 13.231 -4.550 1.00 96.19 85 ILE A O 1
ATOM 709 N N . ASP A 1 86 ? -10.265 12.778 -3.570 1.00 95.69 86 ASP A N 1
ATOM 710 C CA . ASP A 1 86 ? -11.073 12.870 -4.791 1.00 95.69 86 ASP A CA 1
ATOM 711 C C . ASP A 1 86 ? -10.960 14.250 -5.446 1.00 95.69 86 ASP A C 1
ATOM 713 O O . ASP A 1 86 ? -10.902 14.374 -6.672 1.00 95.69 86 ASP A O 1
ATOM 717 N N . THR A 1 87 ? -10.932 15.307 -4.632 1.00 96.25 87 THR A N 1
ATOM 718 C CA . THR A 1 87 ? -10.776 16.683 -5.113 1.00 96.25 87 THR A CA 1
ATOM 719 C C . THR A 1 87 ? -9.403 16.875 -5.742 1.00 96.25 87 THR A C 1
ATOM 721 O O . THR A 1 87 ? -9.309 17.437 -6.836 1.00 96.25 87 THR A O 1
ATOM 724 N N . LYS A 1 88 ? -8.344 16.371 -5.100 1.00 95.31 88 LYS A N 1
ATOM 725 C CA . LYS A 1 88 ? -6.985 16.445 -5.643 1.00 95.31 88 LYS A CA 1
ATOM 726 C C . LYS A 1 88 ? -6.818 15.629 -6.913 1.00 95.31 88 LYS A C 1
ATOM 728 O O . LYS A 1 88 ? -6.259 16.137 -7.878 1.00 95.31 88 LYS A O 1
ATOM 733 N N . LEU A 1 89 ? -7.376 14.426 -6.977 1.00 94.69 89 LEU A N 1
ATOM 734 C CA . LEU A 1 89 ? -7.356 13.628 -8.202 1.00 94.69 89 LEU A CA 1
ATOM 735 C C . LEU A 1 89 ? -8.038 14.336 -9.367 1.00 94.69 89 LEU A C 1
ATOM 737 O O . LEU A 1 89 ? -7.481 14.384 -10.461 1.00 94.69 89 LEU A O 1
ATOM 741 N N . LYS A 1 90 ? -9.218 14.927 -9.144 1.00 94.81 90 LYS A N 1
ATOM 742 C CA . LYS A 1 90 ? -9.930 15.682 -10.186 1.00 94.81 90 LYS A CA 1
ATOM 743 C C . LYS A 1 90 ? -9.097 16.846 -10.727 1.00 94.81 90 LYS A C 1
ATOM 745 O O . LYS A 1 90 ? -9.117 17.083 -11.932 1.00 94.81 90 LYS A O 1
ATOM 750 N N . GLN A 1 91 ? -8.349 17.532 -9.858 1.00 94.62 91 GLN A N 1
ATOM 751 C CA . GLN A 1 91 ? -7.440 18.620 -10.247 1.00 94.62 91 GLN A CA 1
ATOM 752 C C . GLN A 1 91 ? -6.279 18.151 -11.139 1.00 94.62 91 GLN A C 1
ATOM 754 O O . GLN A 1 91 ? -5.763 18.961 -11.900 1.00 94.62 91 GLN A O 1
ATOM 759 N N . HIS A 1 92 ? -5.901 16.871 -11.072 1.00 93.69 92 HIS A N 1
ATOM 760 C CA . HIS A 1 92 ? -4.761 16.287 -11.789 1.00 93.69 92 HIS A CA 1
ATOM 761 C C . HIS A 1 92 ? -5.176 15.107 -12.688 1.00 93.69 92 HIS A C 1
ATOM 763 O O . HIS A 1 92 ? -4.480 14.095 -12.791 1.00 93.69 92 HIS A O 1
ATOM 769 N N . SER A 1 93 ? -6.355 15.200 -13.311 1.00 92.44 93 SER A N 1
ATOM 770 C CA . SER A 1 93 ? -6.891 14.160 -14.209 1.00 92.44 93 SER A CA 1
ATOM 771 C C . SER A 1 93 ? -6.061 13.960 -15.483 1.00 92.44 93 SER A C 1
ATOM 773 O O . SER A 1 93 ? -6.005 12.856 -16.021 1.00 92.44 93 SER A O 1
ATOM 775 N N . ASP A 1 94 ? -5.360 15.000 -15.920 1.00 91.00 94 ASP A N 1
ATOM 776 C CA . ASP A 1 94 ? -4.354 14.969 -16.975 1.00 91.00 94 ASP A CA 1
ATOM 777 C C . ASP A 1 94 ? -3.193 14.026 -16.629 1.00 91.00 94 ASP A C 1
ATOM 779 O O . ASP A 1 94 ? -2.823 13.197 -17.455 1.00 91.00 94 ASP A O 1
ATOM 783 N N . TYR A 1 95 ? -2.688 14.061 -15.392 1.00 90.88 95 TYR A N 1
ATOM 784 C CA . TYR A 1 95 ? -1.617 13.163 -14.939 1.00 90.88 95 TYR A CA 1
ATOM 785 C C . TYR A 1 95 ? -2.091 11.710 -14.808 1.00 90.88 95 TYR A C 1
ATOM 787 O O . TYR A 1 95 ? -1.319 10.791 -15.073 1.00 90.88 95 TYR A O 1
ATOM 795 N N . GLN A 1 96 ? -3.362 11.481 -14.458 1.00 91.69 96 GLN A N 1
ATOM 796 C CA . GLN A 1 96 ? -3.932 10.127 -14.394 1.00 91.69 96 GLN A CA 1
ATOM 797 C C . GLN A 1 96 ? -3.900 9.426 -15.757 1.00 91.69 96 GLN A C 1
ATOM 799 O O . GLN A 1 96 ? -3.598 8.237 -15.832 1.00 91.69 96 GLN A O 1
ATOM 804 N N . ALA A 1 97 ? -4.164 10.164 -16.839 1.00 90.00 97 ALA A N 1
ATOM 805 C CA . ALA A 1 97 ? -4.122 9.631 -18.200 1.00 90.00 97 ALA A CA 1
ATOM 806 C C . ALA A 1 97 ? -2.700 9.263 -18.664 1.00 90.00 97 ALA A C 1
ATOM 808 O O . ALA A 1 97 ? -2.545 8.545 -19.650 1.00 90.00 97 ALA A O 1
ATOM 809 N N . LEU A 1 98 ? -1.671 9.752 -17.964 1.00 90.94 98 LEU A N 1
ATOM 810 C CA . LEU A 1 98 ? -0.261 9.484 -18.248 1.00 90.94 98 LEU A CA 1
ATOM 811 C C . LEU A 1 98 ? 0.298 8.306 -17.447 1.00 90.94 98 LEU A C 1
ATOM 813 O O . LEU A 1 98 ? 1.483 8.009 -17.572 1.00 90.94 98 LEU A O 1
ATOM 817 N N . LEU A 1 99 ? -0.495 7.658 -16.599 1.00 92.75 99 LEU A N 1
ATOM 818 C CA . LEU A 1 99 ? -0.013 6.556 -15.776 1.00 92.75 99 LEU A CA 1
ATOM 819 C C . LEU A 1 99 ? 0.279 5.311 -16.626 1.00 92.75 99 LEU A C 1
ATOM 821 O O . LEU A 1 99 ? -0.581 4.900 -17.408 1.00 92.75 99 LEU A O 1
ATOM 825 N N . PRO A 1 100 ? 1.453 4.671 -16.470 1.00 90.00 100 PRO A N 1
ATOM 826 C CA . PRO A 1 100 ? 1.803 3.529 -17.295 1.00 90.00 100 PRO A CA 1
ATOM 827 C C . PRO A 1 100 ? 1.010 2.273 -16.925 1.00 90.00 100 PRO A C 1
ATOM 829 O O . PRO A 1 100 ? 0.687 2.009 -15.763 1.00 90.00 100 PRO A O 1
ATOM 832 N N . ASP A 1 101 ? 0.693 1.457 -17.923 1.00 86.62 101 ASP A N 1
ATOM 833 C CA . ASP A 1 101 ? 0.024 0.180 -17.717 1.00 86.62 101 ASP A CA 1
ATOM 834 C C . ASP A 1 101 ? 0.625 -0.948 -18.558 1.00 86.62 101 ASP A C 1
ATOM 836 O O . ASP A 1 101 ? 1.472 -0.727 -19.426 1.00 86.62 101 ASP A O 1
ATOM 840 N N . SER A 1 102 ? 0.192 -2.180 -18.286 1.00 82.50 102 SER A N 1
ATOM 841 C CA . SER A 1 102 ? 0.666 -3.358 -19.016 1.00 82.50 102 SER A CA 1
ATOM 842 C C . SER A 1 102 ? 0.338 -3.289 -20.513 1.00 82.50 102 SER A C 1
ATOM 844 O O . SER A 1 102 ? 1.055 -3.871 -21.319 1.00 82.50 102 SER A O 1
ATOM 846 N N . SER A 1 103 ? -0.700 -2.543 -20.909 1.00 82.88 103 SER A N 1
ATOM 847 C CA . SER A 1 103 ? -1.063 -2.370 -22.319 1.00 82.88 103 SER A CA 1
ATOM 848 C C . SER A 1 103 ? -0.092 -1.451 -23.065 1.00 82.88 103 SER A C 1
ATOM 850 O O . SER A 1 103 ? 0.156 -1.657 -24.254 1.00 82.88 103 SER A O 1
ATOM 852 N N . LEU A 1 104 ? 0.507 -0.464 -22.386 1.00 79.44 104 LEU A N 1
ATOM 853 C CA . LEU A 1 104 ? 1.555 0.378 -22.971 1.00 79.44 104 LEU A CA 1
ATOM 854 C C . LEU A 1 104 ? 2.825 -0.423 -23.271 1.00 79.44 104 LEU A C 1
ATOM 856 O O . LEU A 1 104 ? 3.435 -0.206 -24.316 1.00 79.44 104 LEU A O 1
ATOM 860 N N . ILE A 1 105 ? 3.173 -1.388 -22.415 1.00 80.56 105 ILE A N 1
ATOM 861 C CA . ILE A 1 105 ? 4.324 -2.288 -22.614 1.00 80.56 105 ILE A CA 1
ATOM 862 C C . ILE A 1 105 ? 4.167 -3.121 -23.892 1.00 80.56 105 ILE A C 1
ATOM 864 O O . ILE A 1 105 ? 5.143 -3.392 -24.584 1.00 80.56 105 ILE A O 1
ATOM 868 N N . GLU A 1 106 ? 2.946 -3.535 -24.232 1.00 78.06 106 GLU A N 1
ATOM 869 C CA . GLU A 1 106 ? 2.687 -4.302 -25.456 1.00 78.06 106 GLU A CA 1
ATOM 870 C C . GLU A 1 106 ? 2.723 -3.446 -26.728 1.00 78.06 106 GLU A C 1
ATOM 872 O O . GLU A 1 106 ? 3.013 -3.961 -27.808 1.00 78.06 106 GLU A O 1
ATOM 877 N N . ARG A 1 107 ? 2.405 -2.150 -26.621 1.00 77.69 107 ARG A N 1
ATOM 878 C CA . ARG A 1 107 ? 2.298 -1.230 -27.766 1.00 77.69 107 ARG A CA 1
ATOM 879 C C . ARG A 1 107 ? 3.619 -0.569 -28.140 1.00 77.69 107 ARG A C 1
ATOM 881 O O . ARG A 1 107 ? 3.816 -0.232 -29.311 1.00 77.69 107 ARG A O 1
ATOM 888 N N . GLU A 1 108 ? 4.479 -0.327 -27.158 1.00 77.56 108 GLU A N 1
ATOM 889 C CA . GLU A 1 108 ? 5.714 0.431 -27.326 1.00 77.56 108 GLU A CA 1
ATOM 890 C C . GLU A 1 108 ? 6.929 -0.492 -27.392 1.00 77.56 108 GLU A C 1
ATOM 892 O O . GLU A 1 108 ? 7.185 -1.282 -26.491 1.00 77.56 108 GLU A O 1
ATOM 897 N N . ASN A 1 109 ? 7.720 -0.347 -28.457 1.00 72.31 109 ASN A N 1
ATOM 898 C CA . ASN A 1 109 ? 8.953 -1.118 -28.637 1.00 72.31 109 ASN A CA 1
ATOM 899 C C . ASN A 1 109 ? 10.174 -0.408 -28.037 1.00 72.31 109 ASN A C 1
ATOM 901 O O . ASN A 1 109 ? 11.211 -1.034 -27.833 1.00 72.31 109 ASN A O 1
ATOM 905 N N . LYS A 1 110 ? 10.087 0.911 -27.813 1.00 78.44 110 LYS A N 1
ATOM 906 C CA . LYS A 1 110 ? 11.164 1.709 -27.231 1.00 78.44 110 LYS A CA 1
ATOM 907 C C . LYS A 1 110 ? 10.599 2.902 -26.467 1.00 78.44 110 LYS A C 1
ATOM 909 O O . LYS A 1 110 ? 9.774 3.657 -26.974 1.00 78.44 110 LYS A O 1
ATOM 914 N N . LEU A 1 111 ? 11.102 3.091 -25.259 1.00 83.44 111 LEU A N 1
ATOM 915 C CA . LEU A 1 111 ? 10.815 4.228 -24.399 1.00 83.44 111 LEU A CA 1
ATOM 916 C C . LEU A 1 111 ? 12.143 4.922 -24.097 1.00 83.44 111 LEU A C 1
ATOM 918 O O . LEU A 1 111 ? 13.172 4.259 -24.025 1.00 83.44 111 LEU A O 1
ATOM 922 N N . SER A 1 112 ? 12.138 6.245 -23.953 1.00 82.12 112 SER A N 1
ATOM 923 C CA . SER A 1 112 ? 13.275 6.952 -23.361 1.00 82.12 112 SER A CA 1
ATOM 924 C C . SER A 1 112 ? 12.778 8.004 -22.389 1.00 82.12 112 SER A C 1
ATOM 926 O O . SER A 1 112 ? 11.865 8.772 -22.720 1.00 82.12 112 SER A O 1
ATOM 928 N N . ILE A 1 113 ? 13.404 8.047 -21.218 1.00 85.06 113 ILE A N 1
ATOM 929 C CA . ILE A 1 113 ? 13.027 8.927 -20.117 1.00 85.06 113 ILE A CA 1
ATOM 930 C C . ILE A 1 113 ? 14.179 9.889 -19.871 1.00 85.06 113 ILE A C 1
ATOM 932 O O . ILE A 1 113 ? 15.332 9.483 -19.747 1.00 85.06 113 ILE A O 1
ATOM 936 N N . THR A 1 114 ? 13.878 11.180 -19.817 1.00 84.62 114 THR A N 1
ATOM 937 C CA . THR A 1 114 ? 14.855 12.205 -19.450 1.00 84.62 114 THR A CA 1
ATOM 938 C C . THR A 1 114 ? 14.370 12.909 -18.195 1.00 84.62 114 THR A C 1
ATOM 940 O O . THR A 1 114 ? 13.323 13.554 -18.195 1.00 84.62 114 THR A O 1
ATOM 943 N N . ASP A 1 115 ? 15.137 12.751 -17.121 1.00 84.06 115 ASP A N 1
ATOM 944 C CA . ASP A 1 115 ? 14.855 13.316 -15.806 1.00 84.06 115 ASP A CA 1
ATOM 945 C C . ASP A 1 115 ? 15.545 14.688 -15.697 1.00 84.06 115 ASP A C 1
ATOM 947 O O . ASP A 1 115 ? 16.686 14.800 -15.250 1.00 84.06 115 ASP A O 1
ATOM 951 N N . GLY A 1 116 ? 14.892 15.730 -16.222 1.00 83.25 116 GLY A N 1
ATOM 952 C CA . GLY A 1 116 ? 15.393 17.106 -16.187 1.00 83.25 116 GLY A CA 1
ATOM 953 C C . GLY A 1 116 ? 15.199 17.764 -14.814 1.00 83.25 116 GLY A C 1
ATOM 954 O O . GLY A 1 116 ? 14.480 17.227 -13.974 1.00 83.25 116 GLY A O 1
ATOM 955 N N . PRO A 1 117 ? 15.805 18.932 -14.540 1.00 83.00 117 PRO A N 1
ATOM 956 C CA . PRO A 1 117 ? 15.698 19.589 -13.232 1.00 83.00 117 PRO A CA 1
ATOM 957 C C . PRO A 1 117 ? 14.253 19.964 -12.863 1.00 83.00 117 PRO A C 1
ATOM 959 O O . PRO A 1 117 ? 13.845 19.716 -11.730 1.00 83.00 117 PRO A O 1
ATOM 962 N N . ASP A 1 118 ? 13.472 20.462 -13.827 1.00 87.19 118 ASP A N 1
ATOM 963 C CA . ASP A 1 118 ? 12.108 20.972 -13.603 1.00 87.19 118 ASP A CA 1
ATOM 964 C C . ASP A 1 118 ? 11.007 20.070 -14.179 1.00 87.19 118 ASP A C 1
ATOM 966 O O . ASP A 1 118 ? 9.854 20.114 -13.740 1.00 87.19 118 ASP A O 1
ATOM 970 N N . GLU A 1 119 ? 11.353 19.225 -15.151 1.00 90.56 119 GLU A N 1
ATOM 971 C CA . GLU A 1 119 ? 10.399 18.412 -15.901 1.00 90.56 119 GLU A CA 1
ATOM 972 C C . GLU A 1 119 ? 10.926 16.998 -16.129 1.00 90.56 119 GLU A C 1
ATOM 974 O O . GLU A 1 119 ? 12.103 16.781 -16.428 1.00 90.56 119 GLU A O 1
ATOM 979 N N . LEU A 1 120 ? 10.018 16.032 -16.028 1.00 88.88 120 LEU A N 1
ATOM 980 C CA . LEU A 1 120 ? 10.223 14.679 -16.518 1.00 88.88 120 LEU A CA 1
ATOM 981 C C . LEU A 1 120 ? 9.698 14.605 -17.956 1.00 88.88 120 LEU A C 1
ATOM 983 O O . LEU A 1 120 ? 8.530 14.905 -18.212 1.00 88.88 120 LEU A O 1
ATOM 987 N N . ILE A 1 121 ? 10.565 14.204 -18.885 1.00 88.00 121 ILE A N 1
ATOM 988 C CA . ILE A 1 121 ? 10.242 14.098 -20.309 1.00 88.00 121 ILE A CA 1
ATOM 989 C C . ILE A 1 121 ? 10.164 12.625 -20.685 1.00 88.00 121 ILE A C 1
ATOM 991 O O . ILE A 1 121 ? 11.145 11.889 -20.561 1.00 88.00 121 ILE A O 1
ATOM 995 N N . ILE A 1 122 ? 9.009 12.214 -21.197 1.00 85.50 122 ILE A N 1
ATOM 996 C CA . ILE A 1 122 ? 8.760 10.848 -21.653 1.00 85.50 122 ILE A CA 1
ATOM 997 C C . ILE A 1 122 ? 8.599 10.871 -23.166 1.00 85.50 122 ILE A C 1
ATOM 999 O O . ILE A 1 122 ? 7.731 11.566 -23.695 1.00 85.50 122 ILE A O 1
ATOM 1003 N N . LYS A 1 123 ? 9.439 10.118 -23.879 1.00 83.81 123 LYS A N 1
ATOM 1004 C CA . LYS A 1 123 ? 9.357 9.986 -25.338 1.00 83.81 123 LYS A CA 1
ATOM 1005 C C . LYS A 1 123 ? 8.982 8.558 -25.703 1.00 83.81 123 LYS A C 1
ATOM 1007 O O . LYS A 1 123 ? 9.714 7.621 -25.389 1.00 83.81 123 LYS A O 1
ATOM 1012 N N . PHE A 1 124 ? 7.860 8.433 -26.398 1.00 79.69 124 PHE A N 1
ATOM 1013 C CA . PHE A 1 124 ? 7.370 7.186 -26.974 1.00 79.69 124 PHE A CA 1
ATOM 1014 C C . PHE A 1 124 ? 7.795 7.071 -28.439 1.00 79.69 124 PHE A C 1
ATOM 1016 O O . PHE A 1 124 ? 8.047 8.079 -29.101 1.00 79.69 124 PHE A O 1
ATOM 1023 N N . THR A 1 125 ? 7.818 5.852 -28.974 1.00 68.12 125 THR A N 1
ATOM 1024 C CA . THR A 1 125 ? 8.306 5.578 -30.336 1.00 68.12 125 THR A CA 1
ATOM 1025 C C . THR A 1 125 ? 7.480 6.289 -31.415 1.00 68.12 125 THR A C 1
ATOM 1027 O O . THR A 1 125 ? 8.010 6.658 -32.462 1.00 68.12 125 THR A O 1
ATOM 1030 N N . LYS A 1 126 ? 6.170 6.457 -31.177 1.00 65.50 126 LYS A N 1
ATOM 1031 C CA . LYS A 1 126 ? 5.196 6.973 -32.160 1.00 65.50 126 LYS A CA 1
ATOM 1032 C C . LYS A 1 126 ? 4.487 8.267 -31.741 1.00 65.50 126 LYS A C 1
ATOM 1034 O O . LYS A 1 126 ? 3.811 8.865 -32.576 1.00 65.50 126 LYS A O 1
ATOM 1039 N N . ASN A 1 127 ? 4.637 8.711 -30.491 1.00 66.62 127 ASN A N 1
ATOM 1040 C CA . ASN A 1 127 ? 3.917 9.869 -29.950 1.00 66.62 127 ASN A CA 1
ATOM 1041 C C . ASN A 1 127 ? 4.843 11.050 -29.645 1.00 66.62 127 ASN A C 1
ATOM 1043 O O . ASN A 1 127 ? 6.053 10.904 -29.470 1.00 66.62 127 ASN A O 1
ATOM 1047 N N . LYS A 1 128 ? 4.241 12.243 -29.562 1.00 70.50 128 LYS A N 1
ATOM 1048 C CA . LYS A 1 128 ? 4.918 13.445 -29.063 1.00 70.50 128 LYS A CA 1
ATOM 1049 C C . LYS A 1 128 ? 5.428 13.205 -27.643 1.00 70.50 128 LYS A C 1
ATOM 1051 O O . LYS A 1 128 ? 4.812 12.469 -26.877 1.00 70.50 128 LYS A O 1
ATOM 1056 N N . ALA A 1 129 ? 6.539 13.859 -27.316 1.00 82.50 129 ALA A N 1
ATOM 1057 C CA . ALA A 1 129 ? 7.069 13.866 -25.964 1.00 82.50 129 ALA A CA 1
ATOM 1058 C C . ALA A 1 129 ? 6.019 14.408 -24.985 1.00 82.50 129 ALA A C 1
ATOM 1060 O O . ALA A 1 129 ? 5.391 15.436 -25.253 1.00 82.50 129 ALA A O 1
ATOM 1061 N N . THR A 1 130 ? 5.852 13.717 -23.866 1.00 85.50 130 THR A N 1
ATOM 1062 C CA . THR A 1 130 ? 5.019 14.152 -22.749 1.00 85.50 130 THR A CA 1
ATOM 1063 C C . THR A 1 130 ? 5.905 14.822 -21.711 1.00 85.50 130 THR A C 1
ATOM 1065 O O . THR A 1 130 ? 6.979 14.311 -21.391 1.00 85.50 130 THR A O 1
ATOM 1068 N N . PHE A 1 131 ? 5.441 15.952 -21.186 1.00 87.94 131 PHE A N 1
ATOM 1069 C CA . PHE A 1 131 ? 6.144 16.747 -20.187 1.00 87.94 131 PHE A CA 1
ATOM 1070 C C . PHE A 1 131 ? 5.359 16.711 -18.883 1.00 87.94 131 PHE A C 1
ATOM 1072 O O . PHE A 1 131 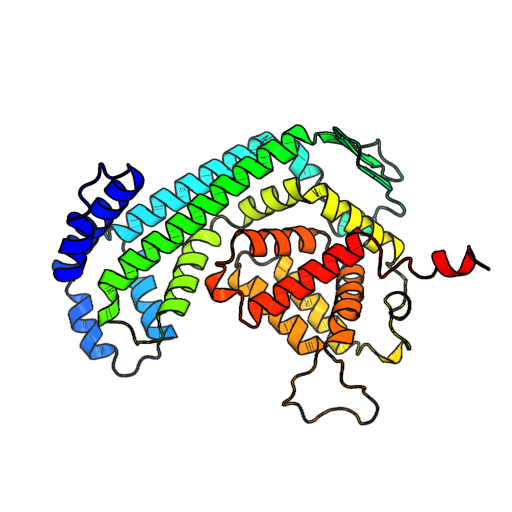? 4.154 16.957 -18.871 1.00 87.94 131 PHE A O 1
ATOM 1079 N N . ILE A 1 132 ? 6.044 16.383 -17.794 1.00 89.44 132 ILE A N 1
ATOM 1080 C CA . ILE A 1 132 ? 5.460 16.255 -16.462 1.00 89.44 132 ILE A CA 1
ATOM 1081 C C . ILE A 1 132 ? 6.211 17.206 -15.538 1.00 89.44 132 ILE A C 1
ATOM 1083 O O . ILE A 1 132 ? 7.400 17.024 -15.274 1.00 89.44 132 ILE A O 1
ATOM 1087 N N . SER A 1 133 ? 5.512 18.225 -15.037 1.00 92.00 133 SER A N 1
ATOM 1088 C CA . SER A 1 133 ? 6.115 19.234 -14.163 1.00 92.00 133 SER A CA 1
ATOM 1089 C C . SER A 1 133 ? 6.437 18.673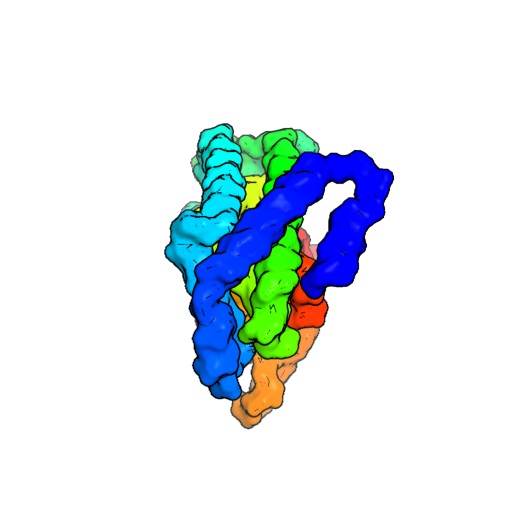 -12.775 1.00 92.00 133 SER A C 1
ATOM 1091 O O . SER A 1 133 ? 5.542 18.185 -12.079 1.00 92.00 133 SER A O 1
ATOM 1093 N N . LYS A 1 134 ? 7.695 18.799 -12.334 1.00 92.25 134 LYS A N 1
ATOM 1094 C CA . LYS A 1 134 ? 8.142 18.341 -11.008 1.00 92.25 134 LYS A CA 1
ATOM 1095 C C . LYS A 1 134 ? 7.587 19.171 -9.859 1.00 92.25 134 LYS A C 1
ATOM 1097 O O . LYS A 1 134 ? 7.413 18.638 -8.768 1.00 92.25 134 LYS A O 1
ATOM 1102 N N . THR A 1 135 ? 7.265 20.443 -10.083 1.00 93.19 135 THR A N 1
ATOM 1103 C CA . THR A 1 135 ? 6.663 21.296 -9.044 1.00 93.19 135 THR A CA 1
ATOM 1104 C C . THR A 1 135 ? 5.280 20.784 -8.638 1.00 93.19 135 THR A C 1
ATOM 1106 O O . THR A 1 135 ? 4.951 20.761 -7.452 1.00 93.19 135 THR A O 1
ATOM 1109 N N . ILE A 1 136 ? 4.501 20.285 -9.605 1.00 92.56 136 ILE A N 1
ATOM 1110 C CA . ILE A 1 136 ? 3.210 19.633 -9.358 1.00 92.56 136 ILE A CA 1
ATOM 1111 C C . ILE A 1 136 ? 3.413 18.327 -8.585 1.00 92.56 136 ILE A C 1
ATOM 1113 O O . ILE A 1 136 ? 2.733 18.114 -7.581 1.00 92.56 136 ILE A O 1
ATOM 1117 N N . LEU A 1 137 ? 4.383 17.494 -8.985 1.00 93.81 137 LEU A N 1
ATOM 1118 C CA . LEU A 1 137 ? 4.695 16.249 -8.270 1.00 93.81 137 LEU A CA 1
ATOM 1119 C C . LEU A 1 137 ? 5.098 16.513 -6.812 1.00 93.81 137 LEU A C 1
ATOM 1121 O O . LEU A 1 137 ? 4.574 15.871 -5.910 1.00 93.81 137 LEU A O 1
ATOM 1125 N N . GLN A 1 138 ? 5.948 17.513 -6.563 1.00 94.12 138 GLN A N 1
ATOM 1126 C CA . GLN A 1 138 ? 6.347 17.924 -5.211 1.00 94.12 138 GLN A CA 1
ATOM 1127 C C . GLN A 1 138 ? 5.170 18.472 -4.394 1.00 94.12 138 GLN A C 1
ATOM 1129 O O . GLN A 1 138 ? 5.066 18.211 -3.196 1.00 94.12 138 GLN A O 1
ATOM 1134 N N . SER A 1 139 ? 4.265 19.233 -5.018 1.00 94.81 139 SER A N 1
ATOM 1135 C CA . SER A 1 139 ? 3.054 19.708 -4.343 1.00 94.81 139 SER A CA 1
ATOM 1136 C C . SER A 1 139 ? 2.130 18.553 -3.955 1.00 94.81 139 SER A C 1
ATOM 1138 O O . SER A 1 139 ? 1.534 18.593 -2.879 1.00 94.81 139 SER A O 1
ATOM 1140 N N . LEU A 1 140 ? 1.990 17.549 -4.822 1.00 95.44 140 LEU A N 1
ATOM 1141 C CA . LEU A 1 140 ? 1.208 16.346 -4.546 1.00 95.44 140 LEU A CA 1
ATOM 1142 C C . LEU A 1 140 ? 1.868 15.466 -3.488 1.00 95.44 140 LEU A C 1
ATOM 1144 O O . LEU A 1 140 ? 1.167 14.928 -2.637 1.00 95.44 140 LEU A O 1
ATOM 1148 N N . GLN A 1 141 ? 3.196 15.377 -3.491 1.00 95.69 141 GLN A N 1
ATOM 1149 C CA . GLN A 1 141 ? 3.953 14.661 -2.472 1.00 95.69 141 GLN A CA 1
ATOM 1150 C C . GLN A 1 141 ? 3.694 15.251 -1.080 1.00 95.69 141 GLN A C 1
ATOM 1152 O O . GLN A 1 141 ? 3.290 14.520 -0.186 1.00 95.69 141 GLN A O 1
ATOM 1157 N N . ARG A 1 142 ? 3.806 16.576 -0.910 1.00 96.06 142 ARG A N 1
ATOM 1158 C CA . ARG A 1 142 ? 3.495 17.239 0.374 1.00 96.06 142 ARG A CA 1
ATOM 1159 C C . ARG A 1 142 ? 2.045 17.032 0.807 1.00 96.06 142 ARG A C 1
ATOM 1161 O O . ARG A 1 142 ? 1.756 16.908 1.992 1.00 96.06 142 ARG A O 1
ATOM 1168 N N . PHE A 1 143 ? 1.118 17.029 -0.152 1.00 95.88 143 PHE A N 1
ATOM 1169 C CA . PHE A 1 143 ? -0.281 16.716 0.129 1.00 95.88 143 PHE A CA 1
ATOM 1170 C C . PHE A 1 143 ? -0.431 15.280 0.648 1.00 95.88 143 PHE A C 1
ATOM 1172 O O . PHE A 1 143 ? -1.078 15.079 1.671 1.00 95.88 143 PHE A O 1
ATOM 1179 N N . LEU A 1 144 ? 0.197 14.302 -0.009 1.00 95.75 144 LEU A N 1
ATOM 1180 C CA . LEU A 1 144 ? 0.161 12.907 0.421 1.00 95.75 144 LEU A CA 1
ATOM 1181 C C . LEU A 1 144 ? 0.850 12.683 1.767 1.00 95.75 144 LEU A C 1
ATOM 1183 O O . LEU A 1 144 ? 0.307 11.952 2.578 1.00 95.75 144 LEU A O 1
ATOM 1187 N N . GLU A 1 145 ? 1.974 13.341 2.049 1.00 94.62 145 GLU A N 1
ATOM 1188 C CA . GLU A 1 145 ? 2.636 13.286 3.362 1.00 94.62 145 GLU A CA 1
ATOM 1189 C C . GLU A 1 145 ? 1.690 13.746 4.486 1.00 94.62 145 GLU A C 1
ATOM 1191 O O . GLU A 1 145 ? 1.598 13.101 5.533 1.00 94.62 145 GLU A O 1
ATOM 1196 N N . ASN A 1 146 ? 0.919 14.814 4.247 1.00 93.94 146 ASN A N 1
ATOM 1197 C CA . ASN A 1 146 ? -0.099 15.277 5.191 1.00 93.94 146 ASN A CA 1
ATOM 1198 C C . ASN A 1 146 ? -1.242 14.262 5.348 1.00 93.94 146 ASN A C 1
ATOM 1200 O O . ASN A 1 146 ? -1.633 13.971 6.477 1.00 93.94 146 ASN A O 1
ATOM 1204 N N . VAL A 1 147 ? -1.749 13.703 4.241 1.00 94.25 147 VAL A N 1
ATOM 1205 C CA . VAL A 1 147 ? -2.811 12.681 4.263 1.00 94.25 147 VAL A CA 1
ATOM 1206 C C . VAL A 1 147 ? -2.345 11.419 4.991 1.00 94.25 147 VAL A C 1
ATOM 1208 O O . VAL A 1 147 ? -3.069 10.917 5.843 1.00 94.25 147 VAL A O 1
ATOM 1211 N N . SER A 1 148 ? -1.134 10.927 4.720 1.00 94.25 148 SER A N 1
ATOM 1212 C CA . SER A 1 148 ? -0.548 9.778 5.416 1.00 94.25 148 SER A CA 1
ATOM 1213 C C . SER A 1 148 ? -0.418 10.053 6.912 1.00 94.25 148 SER A C 1
ATOM 1215 O O . SER A 1 148 ? -0.856 9.240 7.720 1.00 94.25 148 SER A O 1
ATOM 1217 N N . SER A 1 149 ? 0.087 11.231 7.300 1.00 91.81 149 SER A N 1
ATOM 1218 C CA . SER A 1 149 ? 0.179 11.619 8.712 1.00 91.81 149 SER A CA 1
ATOM 1219 C C . SER A 1 149 ? -1.194 11.682 9.392 1.00 91.81 149 SER A C 1
ATOM 1221 O O . SER A 1 149 ? -1.344 11.250 10.538 1.00 91.81 149 SER A O 1
ATOM 1223 N N . GLU A 1 150 ? -2.213 12.185 8.695 1.00 91.62 150 GLU A N 1
ATOM 1224 C CA . GLU A 1 150 ? -3.586 12.217 9.195 1.00 91.62 150 GLU A CA 1
ATOM 1225 C C . GLU A 1 150 ? -4.194 10.817 9.330 1.00 91.62 150 GLU A C 1
ATOM 1227 O O . GLU A 1 150 ? -4.852 10.540 10.335 1.00 91.62 150 GLU A O 1
ATOM 1232 N N . LEU A 1 151 ? -3.937 9.922 8.373 1.00 93.44 151 LEU A N 1
ATOM 1233 C CA . LEU A 1 151 ? -4.360 8.524 8.427 1.00 93.44 151 LEU A CA 1
ATOM 1234 C C . LEU A 1 151 ? -3.723 7.799 9.613 1.00 93.44 151 LEU A C 1
ATOM 1236 O O . LEU A 1 151 ? -4.452 7.209 10.410 1.00 93.44 151 LEU A O 1
ATOM 1240 N N . THR A 1 152 ? -2.402 7.904 9.787 1.00 91.62 152 THR A N 1
ATOM 1241 C CA . THR A 1 152 ? -1.690 7.313 10.930 1.00 91.62 152 THR A CA 1
ATOM 1242 C C . THR A 1 152 ? -2.250 7.838 12.249 1.00 91.62 152 THR A C 1
ATOM 1244 O O . THR A 1 152 ? -2.642 7.055 13.110 1.00 91.62 152 THR A O 1
ATOM 1247 N N . TYR A 1 153 ? -2.390 9.161 12.383 1.00 89.19 153 TYR A N 1
ATOM 1248 C CA . TYR A 1 153 ? -2.953 9.781 13.583 1.00 89.19 153 TYR A CA 1
ATOM 1249 C C . TYR A 1 153 ? -4.377 9.290 13.885 1.00 89.19 153 TYR A C 1
ATOM 1251 O O . TYR A 1 153 ? -4.734 9.035 15.036 1.00 89.19 153 TYR A O 1
ATOM 1259 N N . THR A 1 154 ? -5.199 9.153 12.845 1.00 90.69 154 THR A N 1
ATOM 1260 C CA . THR A 1 154 ? -6.576 8.665 12.946 1.00 90.69 154 THR A CA 1
ATOM 1261 C C . THR A 1 154 ? -6.608 7.216 13.427 1.00 90.69 154 THR A C 1
ATOM 1263 O O . THR A 1 154 ? -7.317 6.918 14.390 1.00 90.69 154 THR A O 1
ATOM 1266 N N . ILE A 1 155 ? -5.818 6.332 12.807 1.00 91.81 155 ILE A N 1
ATOM 1267 C CA . ILE A 1 155 ? -5.710 4.912 13.173 1.00 91.81 155 ILE A CA 1
ATOM 1268 C C . ILE A 1 155 ? -5.275 4.770 14.635 1.00 91.81 155 ILE A C 1
ATOM 1270 O O . ILE A 1 155 ? -5.956 4.090 15.405 1.00 91.81 155 ILE A O 1
ATOM 1274 N N . GLU A 1 156 ? -4.203 5.455 15.042 1.00 89.94 156 GLU A N 1
ATOM 1275 C CA . GLU A 1 156 ? -3.678 5.395 16.411 1.00 89.94 156 GLU A CA 1
ATOM 1276 C C . GLU A 1 156 ? -4.700 5.893 17.439 1.00 89.94 156 GLU A C 1
ATOM 1278 O O . GLU A 1 156 ? -4.936 5.251 18.464 1.00 89.94 156 GLU A O 1
ATOM 1283 N N . ASN A 1 157 ? -5.379 7.005 17.150 1.00 88.62 157 ASN A N 1
ATOM 1284 C CA . ASN A 1 157 ? -6.404 7.541 18.038 1.00 88.62 157 ASN A CA 1
ATOM 1285 C C . ASN A 1 157 ? -7.589 6.598 18.227 1.00 88.62 157 ASN A C 1
ATOM 1287 O O . ASN A 1 157 ? -8.067 6.432 19.352 1.00 88.62 157 ASN A O 1
ATOM 1291 N N . ILE A 1 158 ? -8.090 6.016 17.137 1.00 90.44 158 ILE A N 1
ATOM 1292 C CA . ILE A 1 158 ? -9.200 5.068 17.211 1.00 90.44 158 ILE A CA 1
ATOM 1293 C C . ILE A 1 158 ? -8.756 3.823 17.955 1.00 90.44 158 ILE A C 1
ATOM 1295 O O . ILE A 1 158 ? -9.516 3.342 18.790 1.00 90.44 158 ILE A O 1
ATOM 1299 N N . LEU A 1 159 ? -7.551 3.316 17.685 1.00 90.38 159 LEU A N 1
ATOM 1300 C CA . LEU A 1 159 ? -7.017 2.149 18.373 1.00 90.38 159 LEU A CA 1
ATOM 1301 C C . LEU A 1 159 ? -6.940 2.392 19.878 1.00 90.38 159 LEU A C 1
ATOM 1303 O O . LEU A 1 159 ? -7.434 1.567 20.644 1.00 90.38 159 LEU A O 1
ATOM 1307 N N . GLU A 1 160 ? -6.419 3.543 20.306 1.00 88.38 160 GLU A N 1
ATOM 1308 C CA . GLU A 1 160 ? -6.391 3.911 21.721 1.00 88.38 160 GLU A CA 1
ATOM 1309 C C . GLU A 1 160 ? -7.796 3.970 22.328 1.00 88.38 160 GLU A C 1
ATOM 1311 O O . GLU A 1 160 ? -8.040 3.353 23.363 1.00 88.38 160 GLU A O 1
ATOM 1316 N N . ILE A 1 161 ? -8.743 4.676 21.696 1.00 88.38 161 ILE A N 1
ATOM 1317 C CA . ILE A 1 161 ? -10.119 4.787 22.206 1.00 88.38 161 ILE A CA 1
ATOM 1318 C C . ILE A 1 161 ? -10.765 3.399 22.280 1.00 88.38 161 ILE A C 1
ATOM 1320 O O . ILE A 1 161 ? -11.284 3.008 23.327 1.00 88.38 161 ILE A O 1
ATOM 1324 N N . PHE A 1 162 ? -10.696 2.637 21.190 1.00 89.44 162 PHE A N 1
ATOM 1325 C CA . PHE A 1 162 ? -11.264 1.301 21.073 1.00 89.44 162 PHE A CA 1
ATOM 1326 C C . PHE A 1 162 ? -10.696 0.360 22.136 1.00 89.44 162 PHE A C 1
ATOM 1328 O O . PHE A 1 162 ? -11.456 -0.315 22.832 1.00 89.44 162 PHE A O 1
ATOM 1335 N N . TYR A 1 163 ? -9.376 0.357 22.321 1.00 86.25 163 TYR A N 1
ATOM 1336 C CA . TYR A 1 163 ? -8.721 -0.485 23.310 1.00 86.25 163 TYR A CA 1
ATOM 1337 C C . TYR A 1 163 ? -9.049 -0.032 24.738 1.00 86.25 163 TYR A C 1
ATOM 1339 O O . TYR A 1 163 ? -9.418 -0.861 25.561 1.00 86.25 163 TYR A O 1
ATOM 1347 N N . LEU A 1 164 ? -9.046 1.268 25.049 1.00 82.75 164 LEU A N 1
ATOM 1348 C CA . LEU A 1 164 ? -9.426 1.765 26.382 1.00 82.75 164 LEU A CA 1
ATOM 1349 C C . LEU A 1 164 ? -10.827 1.305 26.817 1.00 82.75 164 LEU A C 1
ATOM 1351 O O . LEU A 1 164 ? -11.052 1.029 27.999 1.00 82.75 164 LEU A O 1
ATOM 1355 N N . ILE A 1 165 ? -11.758 1.198 25.868 1.00 82.69 165 ILE A N 1
ATOM 1356 C CA . ILE A 1 165 ? -13.136 0.767 26.119 1.00 82.69 165 ILE A CA 1
ATOM 1357 C C . ILE A 1 165 ? -13.233 -0.760 26.184 1.00 82.69 165 ILE A C 1
ATOM 1359 O O . ILE A 1 165 ? -13.816 -1.317 27.119 1.00 82.69 165 ILE A O 1
ATOM 1363 N N . TYR A 1 166 ? -12.672 -1.446 25.188 1.00 86.31 166 TYR A N 1
ATOM 1364 C CA . TYR A 1 166 ? -12.930 -2.863 24.951 1.00 86.31 166 TYR A CA 1
ATOM 1365 C C . TYR A 1 166 ? -11.823 -3.798 25.435 1.00 86.31 166 TYR A C 1
ATOM 1367 O O . TYR A 1 166 ? -12.023 -5.008 25.400 1.00 86.31 166 TYR A O 1
ATOM 1375 N N . LYS A 1 167 ? -10.712 -3.291 25.988 1.00 86.44 167 LYS A N 1
ATOM 1376 C CA . LYS A 1 167 ? -9.607 -4.106 26.533 1.00 86.44 167 LYS A CA 1
ATOM 1377 C C . LYS A 1 167 ? -10.089 -5.194 27.487 1.00 86.44 167 LYS A C 1
ATOM 1379 O O . LYS A 1 167 ? -9.614 -6.314 27.425 1.00 86.44 167 LYS A O 1
ATOM 1384 N N . SER A 1 168 ? -11.073 -4.899 28.342 1.00 84.94 168 SER A N 1
ATOM 1385 C CA . SER A 1 168 ? -11.609 -5.895 29.290 1.00 84.94 168 SER A CA 1
ATOM 1386 C C . SER A 1 168 ? -12.481 -6.991 28.656 1.00 84.94 168 SER A C 1
ATOM 1388 O O . SER A 1 168 ? -12.910 -7.906 29.359 1.00 84.94 168 SER A O 1
ATOM 1390 N N . LEU A 1 169 ? -12.802 -6.866 27.366 1.00 85.00 169 LEU A N 1
ATOM 1391 C CA . LEU A 1 169 ? -13.592 -7.813 26.573 1.00 85.00 169 LEU A CA 1
ATOM 1392 C C . LEU A 1 169 ? -12.741 -8.578 25.549 1.00 85.00 169 LEU A C 1
ATOM 1394 O O . LEU A 1 169 ? -13.256 -9.495 24.907 1.00 85.00 169 LEU A O 1
ATOM 1398 N N . LEU A 1 170 ? -11.483 -8.172 25.371 1.00 87.12 170 LEU A N 1
ATOM 1399 C CA . LEU A 1 170 ? -10.551 -8.701 24.384 1.00 87.12 170 LEU A CA 1
ATOM 1400 C C . LEU A 1 170 ? -9.524 -9.621 25.066 1.00 87.12 170 LEU A C 1
ATOM 1402 O O . LEU A 1 170 ? -9.074 -9.306 26.169 1.00 87.12 170 LEU A O 1
ATOM 1406 N N . PRO A 1 171 ? -9.122 -10.731 24.425 1.00 86.56 171 PRO A N 1
ATOM 1407 C CA . PRO A 1 171 ? -7.942 -11.498 24.834 1.00 86.56 171 PRO A CA 1
ATOM 1408 C C . PRO A 1 171 ? -6.649 -10.665 24.780 1.00 86.56 171 PRO A C 1
ATOM 1410 O O . PRO A 1 171 ? -6.580 -9.699 24.016 1.00 86.56 171 PRO A O 1
ATOM 1413 N N . GLU A 1 172 ? -5.620 -11.055 25.544 1.00 82.00 172 GLU A N 1
ATOM 1414 C CA . GLU A 1 172 ? -4.376 -10.277 25.717 1.00 82.00 172 GLU A CA 1
ATOM 1415 C C . GLU A 1 172 ? -3.659 -9.956 24.389 1.00 82.00 172 GLU A C 1
ATOM 1417 O O . GLU A 1 172 ? -3.256 -8.813 24.188 1.00 82.00 172 GLU A O 1
ATOM 1422 N N . ASP A 1 173 ? -3.639 -10.885 23.427 1.00 82.94 173 ASP A N 1
ATOM 1423 C CA . ASP A 1 173 ? -2.931 -10.736 22.139 1.00 82.94 173 ASP A CA 1
ATOM 1424 C C . ASP A 1 173 ? -3.766 -10.067 21.023 1.00 82.94 173 ASP A C 1
ATOM 1426 O O . ASP A 1 173 ? -3.517 -10.244 19.830 1.00 82.94 173 ASP A O 1
ATOM 1430 N N . SER A 1 174 ? -4.816 -9.319 21.379 1.00 87.62 174 SER A N 1
ATOM 1431 C CA . SER A 1 174 ? -5.754 -8.758 20.388 1.00 87.62 174 SER A CA 1
ATOM 1432 C C . SER A 1 174 ? -5.339 -7.405 19.809 1.00 87.62 174 SER A C 1
ATOM 1434 O O . SER A 1 174 ? -6.002 -6.921 18.894 1.00 87.62 174 SER A O 1
ATOM 1436 N N . GLU A 1 175 ? -4.301 -6.757 20.340 1.00 87.19 175 GLU A N 1
ATOM 1437 C CA . GLU A 1 175 ? -3.955 -5.369 20.000 1.00 87.19 175 GLU A CA 1
ATOM 1438 C C . GLU A 1 175 ? -3.576 -5.202 18.522 1.00 87.19 175 GLU A C 1
ATOM 1440 O O . GLU A 1 175 ? -4.216 -4.429 17.807 1.00 87.19 175 GLU A O 1
ATOM 1445 N N . GLU A 1 176 ? -2.630 -6.003 18.030 1.00 87.44 176 GLU A N 1
ATOM 1446 C CA . GLU A 1 176 ? -2.211 -6.009 16.620 1.00 87.44 176 GLU A CA 1
ATOM 1447 C C . GLU A 1 176 ? -3.375 -6.366 15.677 1.00 87.44 176 GLU A C 1
ATOM 1449 O O . GLU A 1 176 ? -3.525 -5.818 14.583 1.00 87.44 176 GLU A O 1
ATOM 1454 N N . ILE A 1 177 ? -4.256 -7.272 16.111 1.00 89.56 177 ILE A N 1
ATOM 1455 C CA . ILE A 1 177 ? -5.458 -7.642 15.356 1.00 89.56 177 ILE A CA 1
ATOM 1456 C C . ILE A 1 177 ? -6.413 -6.446 15.259 1.00 89.56 177 ILE A C 1
ATOM 1458 O O . ILE A 1 177 ? -6.934 -6.168 14.179 1.00 89.56 177 ILE A O 1
ATOM 1462 N N . CYS A 1 178 ? -6.634 -5.726 16.361 1.00 91.19 178 CYS A N 1
ATOM 1463 C CA . CYS A 1 178 ? -7.468 -4.527 16.375 1.00 91.19 178 CYS A CA 1
ATOM 1464 C C . CYS A 1 178 ? -6.876 -3.433 15.487 1.00 91.19 178 CYS A C 1
ATOM 1466 O O . CYS A 1 178 ? -7.625 -2.819 14.729 1.00 91.19 178 CYS A O 1
ATOM 1468 N N . HIS A 1 179 ? -5.553 -3.239 15.529 1.00 90.62 179 HIS A N 1
ATOM 1469 C CA . HIS A 1 179 ? -4.858 -2.308 14.644 1.00 90.62 179 HIS A CA 1
ATOM 1470 C C . HIS A 1 179 ? -5.165 -2.623 13.176 1.00 90.62 179 HIS A C 1
ATOM 1472 O O . HIS A 1 179 ? -5.705 -1.771 12.475 1.00 90.62 179 HIS A O 1
ATOM 1478 N N . ARG A 1 180 ? -4.938 -3.871 12.735 1.00 89.56 180 ARG A N 1
ATOM 1479 C CA . ARG A 1 180 ? -5.239 -4.298 11.356 1.00 89.56 180 ARG A CA 1
ATOM 1480 C C . ARG A 1 180 ? -6.705 -4.099 10.973 1.00 89.56 180 ARG A C 1
ATOM 1482 O O . ARG A 1 180 ? -6.990 -3.679 9.855 1.00 89.56 180 ARG A O 1
ATOM 1489 N N . LEU A 1 181 ? -7.645 -4.389 11.875 1.00 91.94 181 LEU A N 1
ATOM 1490 C CA . LEU A 1 181 ? -9.080 -4.203 11.619 1.00 91.94 181 LEU A CA 1
ATOM 1491 C C . LEU A 1 181 ? -9.447 -2.726 11.419 1.00 91.94 181 LEU A C 1
ATOM 1493 O O . LEU A 1 181 ? -10.201 -2.406 10.500 1.00 91.94 181 LEU A O 1
ATOM 1497 N N . ILE A 1 182 ? -8.916 -1.842 12.265 1.00 92.38 182 ILE A N 1
ATOM 1498 C CA . ILE A 1 182 ? -9.144 -0.393 12.194 1.00 92.38 182 ILE A CA 1
ATOM 1499 C C . ILE A 1 182 ? -8.507 0.182 10.929 1.00 92.38 182 ILE A C 1
ATOM 1501 O O . ILE A 1 182 ? -9.174 0.890 10.178 1.00 92.38 182 ILE A O 1
ATOM 1505 N N . GLU A 1 183 ? -7.250 -0.170 10.673 1.00 92.25 183 GLU A N 1
ATOM 1506 C CA . GLU A 1 183 ? -6.499 0.219 9.482 1.00 92.25 183 GLU A CA 1
ATOM 1507 C C . GLU A 1 183 ? -7.245 -0.181 8.202 1.00 92.25 183 GLU A C 1
ATOM 1509 O O . GLU A 1 183 ? -7.549 0.677 7.376 1.00 92.25 183 GLU A O 1
ATOM 1514 N N . THR A 1 184 ? -7.645 -1.452 8.086 1.00 92.38 184 THR A N 1
ATOM 1515 C CA . THR A 1 184 ? -8.430 -1.963 6.947 1.00 92.38 184 THR A CA 1
ATOM 1516 C C . THR A 1 184 ? -9.736 -1.184 6.784 1.00 92.38 184 THR A C 1
ATOM 1518 O O . THR A 1 184 ? -10.115 -0.804 5.679 1.00 92.38 184 THR A O 1
ATOM 1521 N N . HIS A 1 185 ? -10.435 -0.900 7.887 1.00 92.38 185 HIS A N 1
ATOM 1522 C CA . HIS A 1 185 ? -11.707 -0.184 7.831 1.00 92.38 185 HIS A CA 1
ATOM 1523 C C . HIS A 1 185 ? -11.569 1.251 7.309 1.00 92.38 185 HIS A C 1
ATOM 1525 O O . HIS A 1 185 ? -12.496 1.746 6.671 1.00 92.38 185 HIS A O 1
ATOM 1531 N N . ILE A 1 186 ? -10.439 1.911 7.576 1.00 93.06 186 ILE A N 1
ATOM 1532 C CA . ILE A 1 186 ? -10.169 3.290 7.153 1.00 93.06 186 ILE A CA 1
ATOM 1533 C C . ILE A 1 186 ? -9.583 3.339 5.741 1.00 93.06 186 ILE A C 1
ATOM 1535 O O . ILE A 1 186 ? -10.001 4.184 4.950 1.00 93.06 186 ILE A O 1
ATOM 1539 N N . LEU A 1 187 ? -8.630 2.459 5.425 1.00 94.12 187 LEU A N 1
ATOM 1540 C CA . LEU A 1 187 ? -7.871 2.504 4.175 1.00 94.12 187 LEU A CA 1
ATOM 1541 C C . LEU A 1 187 ? -8.630 1.898 2.993 1.00 94.12 187 LEU A C 1
ATOM 1543 O O . LEU A 1 187 ? -8.660 2.514 1.927 1.00 94.12 187 LEU A O 1
ATOM 1547 N N . ASP A 1 188 ? -9.282 0.743 3.154 1.00 94.56 188 ASP A N 1
ATOM 1548 C CA . ASP A 1 188 ? -9.926 0.038 2.033 1.00 94.56 188 ASP A CA 1
ATOM 1549 C C . ASP A 1 188 ? -10.926 0.921 1.246 1.00 94.56 188 ASP A C 1
ATOM 1551 O O . ASP A 1 188 ? -10.893 0.904 0.012 1.00 94.56 188 ASP A O 1
ATOM 1555 N N . PRO A 1 189 ? -11.791 1.748 1.884 1.00 93.81 189 PRO A N 1
ATOM 1556 C CA . PRO A 1 189 ? -12.760 2.588 1.166 1.00 93.81 189 PRO A CA 1
ATOM 1557 C C . PRO A 1 189 ? -12.159 3.746 0.353 1.00 93.81 189 PRO A C 1
ATOM 1559 O O . PRO A 1 189 ? -12.863 4.337 -0.483 1.00 93.81 189 PRO A O 1
ATOM 1562 N N . ILE A 1 190 ? -10.904 4.110 0.635 1.00 94.81 190 ILE A N 1
ATOM 1563 C CA . ILE A 1 190 ? -10.182 5.219 -0.008 1.00 94.81 190 ILE A CA 1
ATOM 1564 C C . ILE A 1 190 ? -9.019 4.741 -0.883 1.00 94.81 190 ILE A C 1
ATOM 1566 O O . ILE A 1 190 ? -8.540 5.517 -1.713 1.00 94.81 190 ILE A O 1
ATOM 1570 N N . TRP A 1 191 ? -8.599 3.477 -0.747 1.00 95.12 191 TRP A N 1
ATOM 1571 C CA . TRP A 1 191 ? -7.401 2.935 -1.386 1.00 95.12 191 TRP A CA 1
ATOM 1572 C C . TRP A 1 191 ? -7.372 3.176 -2.892 1.00 95.12 191 TRP A C 1
ATOM 1574 O O . TRP A 1 191 ? -6.366 3.657 -3.401 1.00 95.12 191 TRP A O 1
ATOM 1584 N N . SER A 1 192 ? -8.477 2.921 -3.605 1.00 94.75 192 SER A N 1
ATOM 1585 C CA . SER A 1 192 ? -8.532 3.023 -5.076 1.00 94.75 192 SER A CA 1
ATOM 1586 C C . SER A 1 192 ? -8.100 4.386 -5.602 1.00 94.75 192 SER A C 1
ATOM 1588 O O . SER A 1 192 ? -7.470 4.476 -6.650 1.00 94.75 192 SER A O 1
ATOM 1590 N N . ASN A 1 193 ? -8.436 5.443 -4.869 1.00 95.75 193 ASN A N 1
ATOM 1591 C CA . ASN A 1 193 ? -8.125 6.812 -5.250 1.00 95.75 193 ASN A CA 1
ATOM 1592 C C . ASN A 1 193 ? -6.783 7.247 -4.648 1.00 95.75 193 ASN A C 1
ATOM 1594 O O . ASN A 1 193 ? -5.977 7.898 -5.313 1.00 95.75 193 ASN A O 1
ATOM 1598 N N . LEU A 1 194 ? -6.495 6.812 -3.421 1.00 96.56 194 LEU A N 1
ATOM 1599 C CA . LEU A 1 194 ? -5.217 7.065 -2.767 1.00 96.56 194 LEU A CA 1
ATOM 1600 C C . LEU A 1 194 ? -4.042 6.506 -3.583 1.00 96.56 194 LEU A C 1
ATOM 1602 O O . LEU A 1 194 ? -3.080 7.229 -3.843 1.00 96.56 194 LEU A O 1
ATOM 1606 N N . ILE A 1 195 ? -4.146 5.262 -4.062 1.00 97.00 195 ILE A N 1
ATOM 1607 C CA . ILE A 1 195 ? -3.086 4.631 -4.851 1.00 97.00 195 ILE A CA 1
ATOM 1608 C C . ILE A 1 195 ? -2.827 5.395 -6.149 1.00 97.00 195 ILE A C 1
ATOM 1610 O O . ILE A 1 195 ? -1.676 5.568 -6.518 1.00 97.00 195 ILE A O 1
ATOM 1614 N N . ILE A 1 196 ? -3.848 5.948 -6.813 1.00 96.94 196 ILE A N 1
ATOM 1615 C CA . ILE A 1 196 ? -3.655 6.737 -8.041 1.00 96.94 196 ILE A CA 1
ATOM 1616 C C . ILE A 1 196 ? -2.788 7.974 -7.768 1.00 96.94 196 ILE A C 1
ATOM 1618 O O . ILE A 1 196 ? -1.911 8.284 -8.572 1.00 96.94 196 ILE A O 1
ATOM 1622 N N . LEU A 1 197 ? -2.973 8.656 -6.632 1.00 97.00 197 LEU A N 1
ATOM 1623 C CA . LEU A 1 197 ? -2.103 9.773 -6.254 1.00 97.00 197 LEU A CA 1
ATOM 1624 C C . LEU A 1 197 ? -0.660 9.309 -6.024 1.00 97.00 197 LEU A C 1
ATOM 1626 O O . LEU A 1 197 ? 0.260 9.956 -6.525 1.00 97.00 197 LEU A O 1
ATOM 1630 N N . PHE A 1 198 ? -0.464 8.178 -5.334 1.00 97.50 198 PHE A N 1
ATOM 1631 C CA . PHE A 1 198 ? 0.860 7.568 -5.165 1.00 97.50 198 PHE A CA 1
ATOM 1632 C C . PHE A 1 198 ? 1.513 7.240 -6.511 1.00 97.50 198 PHE A C 1
ATOM 1634 O O . PHE A 1 198 ? 2.691 7.523 -6.721 1.00 97.50 198 PHE A O 1
ATOM 1641 N N . ARG A 1 199 ? 0.733 6.727 -7.465 1.00 97.25 199 ARG A N 1
ATOM 1642 C CA . ARG A 1 199 ? 1.203 6.460 -8.826 1.00 97.25 199 ARG A CA 1
ATOM 1643 C C . ARG A 1 199 ? 1.606 7.730 -9.573 1.00 97.25 199 ARG A C 1
ATOM 1645 O O . ARG A 1 199 ? 2.608 7.721 -10.279 1.00 97.25 199 ARG A O 1
ATOM 1652 N N . ILE A 1 200 ? 0.870 8.832 -9.404 1.00 96.06 200 ILE A N 1
ATOM 1653 C CA . ILE A 1 200 ? 1.216 10.119 -10.028 1.00 96.06 2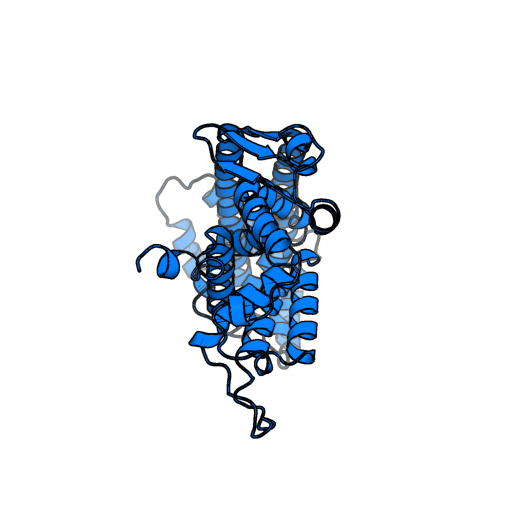00 ILE A CA 1
ATOM 1654 C C . ILE A 1 200 ? 2.545 10.641 -9.481 1.00 96.06 200 ILE A C 1
ATOM 1656 O O . ILE A 1 200 ? 3.407 11.033 -10.263 1.00 96.06 200 ILE A O 1
ATOM 1660 N N . ILE A 1 201 ? 2.743 10.640 -8.159 1.00 95.62 201 ILE A N 1
ATOM 1661 C CA . ILE A 1 201 ? 4.002 11.137 -7.581 1.00 95.62 201 ILE A CA 1
ATOM 1662 C C . ILE A 1 201 ? 5.189 10.236 -7.936 1.00 95.62 201 ILE A C 1
ATOM 1664 O O . ILE A 1 201 ? 6.293 10.733 -8.145 1.00 95.62 201 ILE A O 1
ATOM 1668 N N . ASN A 1 202 ? 4.949 8.932 -8.083 1.00 95.25 202 ASN A N 1
ATOM 1669 C CA . ASN A 1 202 ? 5.968 7.938 -8.399 1.00 95.25 202 ASN A CA 1
ATOM 1670 C C . ASN A 1 202 ? 6.065 7.618 -9.906 1.00 95.25 202 ASN A C 1
ATOM 1672 O O . ASN A 1 202 ? 6.710 6.650 -10.313 1.00 95.25 202 ASN A O 1
ATOM 1676 N N . ILE A 1 203 ? 5.464 8.457 -10.757 1.00 94.31 203 ILE A N 1
ATOM 1677 C CA . ILE A 1 203 ? 5.371 8.244 -12.207 1.00 94.31 203 ILE A CA 1
ATOM 1678 C C . ILE A 1 203 ? 6.747 8.040 -12.858 1.00 94.31 203 ILE A C 1
ATOM 1680 O O . ILE A 1 203 ? 6.894 7.190 -13.730 1.00 94.31 203 ILE A O 1
ATOM 1684 N N . SER A 1 204 ? 7.780 8.754 -12.391 1.00 92.75 204 SER A N 1
ATOM 1685 C CA . SER A 1 204 ? 9.161 8.595 -12.875 1.00 92.75 204 SER A CA 1
ATOM 1686 C C . SER A 1 204 ? 9.678 7.170 -12.666 1.00 92.75 204 SER A C 1
ATOM 1688 O O . SER A 1 204 ? 10.224 6.573 -13.594 1.00 92.75 204 SER A O 1
ATOM 1690 N N . SER A 1 205 ? 9.464 6.605 -11.473 1.00 93.88 205 SER A N 1
ATOM 1691 C CA . SER A 1 205 ? 9.881 5.237 -11.159 1.00 93.88 205 SER A CA 1
ATOM 1692 C C . SER A 1 205 ? 9.094 4.222 -11.987 1.00 93.88 205 SER A C 1
ATOM 1694 O O . SER A 1 205 ? 9.702 3.343 -12.595 1.00 93.88 205 SER A O 1
ATOM 1696 N N . GLU A 1 206 ? 7.766 4.380 -12.105 1.00 95.12 206 GLU A N 1
ATOM 1697 C CA . GLU A 1 206 ? 6.951 3.471 -12.924 1.00 95.12 206 GLU A CA 1
ATOM 1698 C C . GLU A 1 206 ? 7.413 3.453 -14.388 1.00 95.12 206 GLU A C 1
ATOM 1700 O O . GLU A 1 206 ? 7.527 2.381 -14.977 1.00 95.12 206 GLU A O 1
ATOM 1705 N N . TYR A 1 207 ? 7.731 4.615 -14.972 1.00 92.81 207 TYR A N 1
ATOM 1706 C CA . TYR A 1 207 ? 8.249 4.685 -16.338 1.00 92.81 207 TYR A CA 1
ATOM 1707 C C . TYR A 1 207 ? 9.633 4.040 -16.471 1.00 92.81 207 TYR A C 1
ATOM 1709 O O . TYR A 1 207 ? 9.846 3.289 -17.421 1.00 92.81 207 TYR A O 1
ATOM 1717 N N . LYS A 1 208 ? 10.565 4.281 -15.538 1.00 92.25 208 LYS A N 1
ATOM 1718 C CA . LYS A 1 208 ? 11.912 3.671 -15.568 1.00 92.25 208 LYS A CA 1
ATOM 1719 C C . LYS A 1 208 ? 11.834 2.148 -15.464 1.00 92.25 208 LYS A C 1
ATOM 1721 O O . LYS A 1 208 ? 12.499 1.432 -16.208 1.00 92.25 208 LYS A O 1
ATOM 1726 N N . ILE A 1 209 ? 10.956 1.647 -14.601 1.00 93.31 209 ILE A N 1
ATOM 1727 C CA . ILE A 1 209 ? 10.679 0.214 -14.482 1.00 93.31 209 ILE A CA 1
ATOM 1728 C C . ILE A 1 209 ? 10.005 -0.316 -15.753 1.00 93.31 209 ILE A C 1
ATOM 1730 O O . ILE A 1 209 ? 10.382 -1.379 -16.241 1.00 93.31 209 ILE A O 1
ATOM 1734 N N . MET A 1 210 ? 9.065 0.429 -16.341 1.00 92.25 210 MET A N 1
ATOM 1735 C CA . MET A 1 210 ? 8.437 0.068 -17.615 1.00 92.25 210 MET A CA 1
ATOM 1736 C C . MET A 1 210 ? 9.463 -0.033 -18.755 1.00 92.25 210 MET A C 1
ATOM 1738 O O . MET A 1 210 ? 9.388 -0.948 -19.571 1.00 92.25 210 MET A O 1
ATOM 1742 N N . GLU A 1 211 ? 10.446 0.867 -18.803 1.00 90.62 211 GLU A N 1
ATOM 1743 C CA . GLU A 1 211 ? 11.547 0.819 -19.770 1.00 90.62 211 GLU A CA 1
ATOM 1744 C C . GLU A 1 211 ? 12.353 -0.481 -19.648 1.00 90.62 211 GLU A C 1
ATOM 1746 O O . GLU A 1 211 ? 12.624 -1.143 -20.654 1.00 90.62 211 GLU A O 1
ATOM 1751 N N . ALA A 1 212 ? 12.681 -0.888 -18.418 1.00 90.88 212 ALA A N 1
ATOM 1752 C CA . ALA A 1 212 ? 13.348 -2.159 -18.149 1.00 90.88 212 ALA A CA 1
ATOM 1753 C C . ALA A 1 212 ? 12.460 -3.362 -18.520 1.00 90.88 212 ALA A C 1
ATOM 1755 O O . ALA A 1 212 ? 12.940 -4.324 -19.120 1.00 90.88 212 ALA A O 1
ATOM 1756 N N . MET A 1 213 ? 11.153 -3.296 -18.245 1.00 92.06 213 MET A N 1
ATOM 1757 C CA . MET A 1 213 ? 10.182 -4.322 -18.652 1.00 92.06 213 MET A CA 1
ATOM 1758 C C . MET A 1 213 ? 10.134 -4.512 -20.171 1.00 92.06 213 MET A C 1
ATOM 1760 O O . MET A 1 213 ? 10.155 -5.649 -20.637 1.00 92.06 213 MET A O 1
ATOM 1764 N N . ILE A 1 214 ? 10.123 -3.422 -20.944 1.00 89.19 214 ILE A N 1
ATOM 1765 C CA . ILE A 1 214 ? 10.153 -3.470 -22.415 1.00 89.19 214 ILE A CA 1
ATOM 1766 C C . ILE A 1 214 ? 11.488 -4.045 -22.901 1.00 89.19 214 ILE A C 1
ATOM 1768 O O . ILE A 1 214 ? 11.509 -4.954 -23.728 1.00 89.19 214 ILE A O 1
ATOM 1772 N N . THR A 1 215 ? 12.602 -3.554 -22.356 1.00 88.19 215 THR A N 1
ATOM 1773 C CA . THR A 1 215 ? 13.953 -3.925 -22.809 1.00 88.19 215 THR A CA 1
ATOM 1774 C C . THR A 1 215 ? 14.283 -5.392 -22.509 1.00 88.19 215 THR A C 1
ATOM 1776 O O . THR A 1 215 ? 14.919 -6.065 -23.319 1.00 88.19 215 THR A O 1
ATOM 1779 N N . HIS A 1 216 ? 13.812 -5.927 -21.377 1.00 87.19 216 HIS A N 1
ATOM 1780 C CA . HIS A 1 216 ? 14.141 -7.281 -20.912 1.00 87.19 216 HIS A CA 1
ATOM 1781 C C . HIS A 1 216 ? 12.967 -8.264 -21.002 1.00 87.19 216 HIS A C 1
ATOM 1783 O O . HIS A 1 216 ? 13.014 -9.357 -20.421 1.00 87.19 216 HIS A O 1
ATOM 1789 N N . LYS A 1 217 ? 11.944 -7.925 -21.796 1.00 85.00 217 LYS A N 1
ATOM 1790 C CA . LYS A 1 217 ? 10.762 -8.764 -22.031 1.00 85.00 217 LYS A CA 1
ATOM 1791 C C . LYS A 1 217 ? 11.108 -10.184 -22.474 1.00 85.00 217 LYS A C 1
ATOM 1793 O O . LYS A 1 217 ? 10.502 -11.129 -21.976 1.00 85.00 217 LYS A O 1
ATOM 1798 N N . ASP A 1 218 ? 12.150 -10.341 -23.289 1.00 84.81 218 ASP A N 1
ATOM 1799 C CA . ASP A 1 218 ? 12.591 -11.636 -23.833 1.00 84.81 218 ASP A CA 1
ATOM 1800 C C . ASP A 1 218 ? 13.894 -12.161 -23.198 1.00 84.81 218 ASP A C 1
ATOM 1802 O O . ASP A 1 218 ? 14.369 -13.238 -23.543 1.00 84.81 218 ASP A O 1
ATOM 1806 N N . SER A 1 219 ? 14.469 -11.436 -22.231 1.00 84.94 219 SER A N 1
ATOM 1807 C CA . SER A 1 219 ? 15.711 -11.837 -21.549 1.00 84.94 219 SER A CA 1
ATOM 1808 C C . SER A 1 219 ? 15.523 -13.081 -20.672 1.00 84.94 219 SER A C 1
ATOM 1810 O O . SER A 1 219 ? 14.483 -13.245 -20.036 1.00 84.94 219 SER A O 1
ATOM 1812 N N . ASP A 1 220 ? 16.519 -13.955 -20.592 1.00 82.69 220 ASP A N 1
ATOM 1813 C CA . ASP A 1 220 ? 16.463 -15.107 -19.690 1.00 82.69 220 ASP A CA 1
ATOM 1814 C C . ASP A 1 220 ? 16.853 -14.710 -18.243 1.00 82.69 220 ASP A C 1
ATOM 1816 O O . ASP A 1 220 ? 17.258 -13.565 -18.007 1.00 82.69 220 ASP A O 1
ATOM 1820 N N . PRO A 1 221 ? 16.707 -15.613 -17.254 1.00 80.12 221 PRO A N 1
ATOM 1821 C CA . PRO A 1 221 ? 17.100 -15.339 -15.874 1.00 80.12 221 PRO A CA 1
ATOM 1822 C C . PRO A 1 221 ? 18.583 -14.994 -15.706 1.00 80.12 221 PRO A C 1
ATOM 1824 O O . PRO A 1 221 ? 18.927 -14.272 -14.782 1.00 80.12 221 PRO A O 1
ATOM 1827 N N . THR A 1 222 ? 19.480 -15.467 -16.574 1.00 79.31 222 THR A N 1
ATOM 1828 C CA . THR A 1 222 ? 20.928 -15.277 -16.385 1.00 79.31 222 THR A CA 1
ATOM 1829 C C . THR A 1 222 ? 21.332 -13.807 -16.420 1.00 79.31 222 THR A C 1
ATOM 1831 O O . THR A 1 222 ? 22.169 -13.393 -15.622 1.00 79.31 222 THR A O 1
ATOM 1834 N N . LYS A 1 223 ? 20.600 -12.984 -17.184 1.00 81.19 223 LYS A N 1
ATOM 1835 C CA . LYS A 1 223 ? 20.738 -11.517 -17.184 1.00 81.19 223 LYS A CA 1
ATOM 1836 C C . LYS A 1 223 ? 20.400 -10.820 -15.866 1.00 81.19 223 LYS A C 1
ATOM 1838 O O . LYS A 1 223 ? 20.541 -9.611 -15.784 1.00 81.19 223 LYS A O 1
ATOM 1843 N N . PHE A 1 224 ? 19.886 -11.544 -14.878 1.00 79.69 224 PHE A N 1
ATOM 1844 C CA . PHE A 1 224 ? 19.539 -11.010 -13.563 1.00 79.69 224 PHE A CA 1
ATOM 1845 C C . PHE A 1 224 ? 20.470 -11.544 -12.467 1.00 79.69 224 PHE A C 1
ATOM 1847 O O . PHE A 1 224 ? 20.108 -11.507 -11.297 1.00 79.69 224 PHE A O 1
ATOM 1854 N N . GLY A 1 225 ? 21.642 -12.077 -12.835 1.00 73.19 225 GLY A N 1
ATOM 1855 C CA . GLY A 1 225 ? 22.639 -12.598 -11.891 1.00 73.19 225 GLY A CA 1
ATOM 1856 C C . GLY A 1 225 ? 22.520 -14.098 -11.595 1.00 73.19 225 GLY A C 1
ATOM 1857 O O . GLY A 1 225 ? 23.168 -14.606 -10.681 1.00 73.19 225 GLY A O 1
ATOM 1858 N N . PHE A 1 226 ? 21.712 -14.840 -12.359 1.00 68.75 226 PHE A N 1
ATOM 1859 C CA . PHE A 1 226 ? 21.578 -16.290 -12.200 1.00 68.75 226 PHE A CA 1
ATOM 1860 C C . PHE A 1 226 ? 22.619 -17.063 -13.017 1.00 68.75 226 PHE A C 1
ATOM 1862 O O . PHE A 1 226 ? 22.732 -16.891 -14.224 1.00 68.75 226 PHE A O 1
ATOM 1869 N N . SER A 1 227 ? 23.321 -18.018 -12.401 1.00 63.38 227 SER A N 1
ATOM 1870 C CA . SER A 1 227 ? 24.365 -18.792 -13.100 1.00 63.38 227 SER A CA 1
ATOM 1871 C C . SER A 1 227 ? 23.841 -19.862 -14.089 1.00 63.38 227 SER A C 1
ATOM 1873 O O . SER A 1 227 ? 24.649 -20.515 -14.741 1.00 63.38 227 SER A O 1
ATOM 1875 N N . ASN A 1 228 ? 22.525 -20.134 -14.161 1.00 59.44 228 ASN A N 1
ATOM 1876 C CA . ASN A 1 228 ? 21.925 -21.199 -14.989 1.00 59.44 228 ASN A CA 1
ATOM 1877 C C . ASN A 1 228 ? 20.399 -21.004 -15.181 1.00 59.44 228 ASN A C 1
ATOM 1879 O O . ASN A 1 228 ? 19.691 -20.575 -14.281 1.00 59.44 228 ASN A O 1
ATOM 1883 N N . GLN A 1 229 ? 19.837 -21.377 -16.330 1.00 55.00 229 GLN A N 1
ATOM 1884 C CA . GLN A 1 229 ? 18.394 -21.271 -16.602 1.00 55.00 229 GLN A CA 1
ATOM 1885 C C . GLN A 1 229 ? 17.533 -22.272 -15.802 1.00 55.00 229 GLN A C 1
ATOM 1887 O O . GLN A 1 229 ? 16.342 -22.041 -15.612 1.00 55.00 229 GLN A O 1
ATOM 1892 N N . ALA A 1 230 ? 18.126 -23.353 -15.279 1.00 54.81 230 ALA A N 1
ATOM 1893 C CA . ALA A 1 230 ? 17.433 -24.364 -14.468 1.00 54.81 230 ALA A CA 1
ATOM 1894 C C . ALA A 1 230 ? 16.966 -23.868 -13.077 1.00 54.81 230 ALA A C 1
ATOM 1896 O O . ALA A 1 230 ? 16.422 -24.653 -12.301 1.00 54.81 230 ALA A O 1
ATOM 1897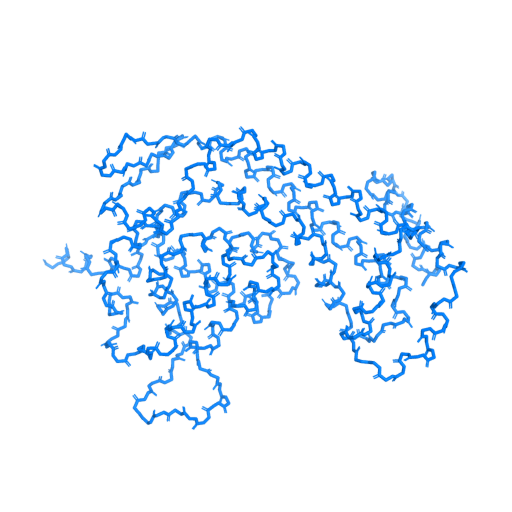 N N . TYR A 1 231 ? 17.193 -22.592 -12.740 1.00 60.22 231 TYR A N 1
ATOM 1898 C CA . TYR A 1 231 ? 16.917 -22.036 -11.412 1.00 60.22 231 TYR A CA 1
ATOM 1899 C C . TYR A 1 231 ? 15.453 -21.663 -11.153 1.00 60.22 231 TYR A C 1
ATOM 1901 O O . TYR A 1 231 ? 15.090 -21.510 -9.990 1.00 60.22 231 TYR A O 1
ATOM 1909 N N . ILE A 1 232 ? 14.605 -21.533 -12.180 1.00 66.94 232 ILE A N 1
ATOM 1910 C CA . ILE A 1 232 ? 13.220 -21.075 -11.989 1.00 66.94 232 ILE A CA 1
ATOM 1911 C C . ILE A 1 232 ? 12.239 -22.166 -12.393 1.00 66.94 232 ILE A C 1
ATOM 1913 O O . ILE A 1 232 ? 12.024 -22.435 -13.574 1.00 66.94 232 ILE A O 1
ATOM 1917 N N . ASP A 1 233 ? 11.615 -22.767 -11.387 1.00 75.81 233 ASP A N 1
ATOM 1918 C CA . ASP A 1 233 ? 10.482 -23.661 -11.579 1.00 75.81 233 ASP A CA 1
ATOM 1919 C C . ASP A 1 233 ? 9.314 -22.889 -12.241 1.00 75.81 233 ASP A C 1
ATOM 1921 O O . ASP A 1 233 ? 8.876 -21.858 -11.708 1.00 75.81 233 ASP A O 1
ATOM 1925 N N . PRO A 1 234 ? 8.789 -23.349 -13.396 1.00 80.75 234 PRO A N 1
ATOM 1926 C CA . PRO A 1 234 ? 7.645 -22.722 -14.055 1.00 80.75 234 PRO A CA 1
ATOM 1927 C C . PRO A 1 234 ? 6.414 -22.556 -13.152 1.00 80.75 234 PRO A C 1
ATOM 1929 O O . PRO A 1 234 ? 5.617 -21.637 -13.368 1.00 80.75 234 PRO A O 1
ATOM 1932 N N . GLU A 1 235 ? 6.234 -23.431 -12.160 1.00 82.62 235 GLU A N 1
ATOM 1933 C CA . GLU A 1 235 ? 5.145 -23.343 -11.187 1.00 82.62 235 GLU A CA 1
ATOM 1934 C C . GLU A 1 235 ? 5.365 -22.198 -10.191 1.00 82.62 235 GLU A C 1
ATOM 1936 O O . GLU A 1 235 ? 4.464 -21.381 -9.990 1.00 82.62 235 GLU A O 1
ATOM 1941 N N . VAL A 1 236 ? 6.579 -22.077 -9.644 1.00 82.69 236 VAL A N 1
ATOM 1942 C CA . VAL A 1 236 ? 6.993 -20.964 -8.769 1.00 82.69 236 VAL A CA 1
ATOM 1943 C C . VAL A 1 236 ? 6.765 -19.634 -9.477 1.00 82.69 236 VAL A C 1
ATOM 1945 O O . VAL A 1 236 ? 6.083 -18.757 -8.946 1.00 82.69 236 VAL A O 1
ATOM 1948 N N . TYR A 1 237 ? 7.246 -19.516 -10.717 1.00 85.06 237 TYR A N 1
ATOM 1949 C CA . TYR A 1 237 ? 7.053 -18.318 -11.527 1.00 85.06 237 TYR A CA 1
ATOM 1950 C C . TYR A 1 237 ? 5.565 -17.974 -11.695 1.00 85.06 237 TYR A C 1
ATOM 1952 O O . TYR A 1 237 ? 5.148 -16.855 -11.393 1.00 85.06 237 TYR A O 1
ATOM 1960 N N . ARG A 1 238 ? 4.737 -18.944 -12.112 1.00 88.62 238 ARG A N 1
ATOM 1961 C CA . ARG A 1 238 ? 3.293 -18.743 -12.322 1.00 88.62 238 ARG A CA 1
ATOM 1962 C C . ARG A 1 238 ? 2.580 -18.296 -11.046 1.00 88.62 238 ARG A C 1
ATOM 1964 O O . ARG A 1 238 ? 1.757 -17.379 -11.101 1.00 88.62 238 ARG A O 1
ATOM 1971 N N . ASN A 1 239 ? 2.895 -18.924 -9.916 1.00 90.69 239 ASN A N 1
ATOM 1972 C CA . ASN A 1 239 ? 2.302 -18.600 -8.622 1.00 90.69 239 ASN A CA 1
ATOM 1973 C C . ASN A 1 239 ? 2.673 -17.176 -8.194 1.00 90.69 239 ASN A C 1
ATOM 1975 O O . ASN A 1 239 ? 1.789 -16.391 -7.845 1.00 90.69 239 ASN A O 1
ATOM 1979 N N . CYS A 1 240 ? 3.950 -16.802 -8.310 1.00 92.94 240 CYS A N 1
ATOM 1980 C CA . CYS A 1 240 ? 4.398 -15.448 -8.006 1.00 92.94 240 CYS A CA 1
ATOM 1981 C C . CYS A 1 240 ? 3.740 -14.410 -8.924 1.00 92.94 240 CYS A C 1
ATOM 1983 O O . CYS A 1 240 ? 3.207 -13.420 -8.429 1.00 92.94 240 CYS A O 1
ATOM 1985 N N . THR A 1 241 ? 3.688 -14.637 -10.242 1.00 92.50 241 THR A N 1
ATOM 1986 C CA . THR A 1 241 ? 3.021 -13.711 -11.175 1.00 92.50 241 THR A CA 1
ATOM 1987 C C . THR A 1 241 ? 1.532 -13.550 -10.855 1.00 92.50 241 THR A C 1
ATOM 1989 O O . THR A 1 241 ? 1.014 -12.434 -10.907 1.00 92.50 241 THR A O 1
ATOM 1992 N N . SER A 1 242 ? 0.838 -14.628 -10.473 1.00 95.44 242 SER A N 1
ATOM 1993 C CA . SER A 1 242 ? -0.560 -14.556 -10.030 1.00 95.44 242 SER A CA 1
ATOM 1994 C C . SER A 1 242 ? -0.716 -13.671 -8.789 1.00 95.44 242 SER A C 1
ATOM 1996 O O . SER A 1 242 ? -1.607 -12.823 -8.744 1.00 95.44 242 SER A O 1
ATOM 1998 N N . LEU A 1 243 ? 0.162 -13.819 -7.793 1.00 97.38 243 LEU A N 1
ATOM 1999 C CA . LEU A 1 243 ? 0.143 -12.997 -6.578 1.00 97.38 243 LEU A CA 1
ATOM 2000 C C . LEU A 1 243 ? 0.470 -11.522 -6.864 1.00 97.38 243 LEU A C 1
ATOM 2002 O O . LEU A 1 243 ? -0.193 -10.641 -6.318 1.00 97.38 243 LEU A O 1
ATOM 2006 N N . LEU A 1 244 ? 1.402 -11.230 -7.778 1.00 97.31 244 LEU A N 1
ATOM 2007 C CA . LEU A 1 244 ? 1.674 -9.855 -8.224 1.00 97.31 244 LEU A CA 1
ATOM 2008 C C . LEU A 1 244 ? 0.442 -9.196 -8.855 1.00 97.31 244 LEU A C 1
ATOM 2010 O O . LEU A 1 244 ? 0.147 -8.033 -8.584 1.00 97.31 244 LEU A O 1
ATOM 2014 N N . GLN A 1 245 ? -0.328 -9.943 -9.648 1.00 96.00 245 GLN A N 1
ATOM 2015 C CA . GLN A 1 245 ? -1.586 -9.431 -10.195 1.00 96.00 245 GLN A CA 1
ATOM 2016 C C . GLN A 1 245 ? -2.633 -9.174 -9.105 1.00 96.00 245 GLN A C 1
ATOM 2018 O O . GLN A 1 245 ? -3.407 -8.222 -9.219 1.00 96.00 245 GLN A O 1
ATOM 2023 N N . VAL A 1 246 ? -2.672 -10.001 -8.053 1.00 96.75 246 VAL A N 1
ATOM 2024 C CA . VAL A 1 246 ? -3.544 -9.766 -6.891 1.00 96.75 246 VAL A CA 1
ATOM 2025 C C . VAL A 1 246 ? -3.140 -8.483 -6.172 1.00 96.75 246 VAL A C 1
ATOM 2027 O O . VAL A 1 246 ? -4.026 -7.712 -5.811 1.00 96.75 246 VAL A O 1
ATOM 2030 N N . ILE A 1 247 ? -1.839 -8.207 -6.027 1.00 97.00 247 ILE A N 1
ATOM 2031 C CA . ILE A 1 247 ? -1.350 -6.969 -5.406 1.00 97.00 247 ILE A CA 1
ATOM 2032 C C . ILE A 1 247 ? -1.921 -5.751 -6.130 1.00 97.00 247 ILE A C 1
ATOM 2034 O O . ILE A 1 247 ? -2.562 -4.934 -5.482 1.00 97.00 247 ILE A O 1
ATOM 2038 N N . VAL A 1 248 ? -1.798 -5.661 -7.456 1.00 94.56 248 VAL A N 1
ATOM 2039 C CA . VAL A 1 248 ? -2.275 -4.492 -8.227 1.00 94.56 248 VAL A CA 1
ATOM 2040 C C . VAL A 1 248 ? -3.810 -4.368 -8.242 1.00 94.56 248 VAL A C 1
ATOM 2042 O O . VAL A 1 248 ? -4.352 -3.271 -8.343 1.00 94.56 248 VAL A O 1
ATOM 2045 N N . LYS A 1 249 ? -4.548 -5.481 -8.135 1.00 94.50 249 LYS A N 1
ATOM 2046 C CA . LYS A 1 249 ? -6.027 -5.478 -8.174 1.00 94.50 249 LYS A CA 1
ATOM 2047 C C . LYS A 1 249 ? -6.679 -5.272 -6.805 1.00 94.50 249 LYS A C 1
ATOM 2049 O O . LYS A 1 249 ? -7.810 -4.789 -6.731 1.00 94.50 249 LYS A O 1
ATOM 2054 N N . SER A 1 250 ? -6.002 -5.677 -5.734 1.00 94.50 250 SER A N 1
ATOM 2055 C CA . SER A 1 250 ? -6.520 -5.594 -4.369 1.00 94.50 250 SER A CA 1
ATOM 2056 C C . SER A 1 250 ? -6.717 -4.140 -3.938 1.00 94.50 250 SER A C 1
ATOM 2058 O O . SER A 1 250 ? -5.927 -3.267 -4.288 1.00 94.50 250 SER A O 1
ATOM 2060 N N . GLN A 1 251 ? -7.747 -3.892 -3.133 1.00 93.00 251 GLN A N 1
ATOM 2061 C CA . GLN A 1 251 ? -7.943 -2.620 -2.423 1.00 93.00 251 GLN A CA 1
ATOM 2062 C C . GLN A 1 251 ? -7.501 -2.700 -0.956 1.00 93.00 251 GLN A C 1
ATOM 2064 O O . GLN A 1 251 ? -7.446 -1.684 -0.280 1.00 93.00 251 GLN A O 1
ATOM 2069 N N . SER A 1 252 ? -7.174 -3.904 -0.476 1.00 91.31 252 SER A N 1
ATOM 2070 C CA . SER A 1 252 ? -6.767 -4.140 0.906 1.00 91.31 252 SER A CA 1
ATOM 2071 C C . SER A 1 252 ? -5.251 -4.168 1.023 1.00 91.31 252 SER A C 1
ATOM 2073 O O . SER A 1 252 ? -4.592 -5.016 0.406 1.00 91.31 252 SER A O 1
ATOM 2075 N N . MET A 1 253 ? -4.712 -3.270 1.850 1.00 93.19 253 MET A N 1
ATOM 2076 C CA . MET A 1 253 ? -3.285 -3.213 2.172 1.00 93.19 253 MET A CA 1
ATOM 2077 C C . MET A 1 253 ? -2.804 -4.511 2.830 1.00 93.19 253 MET A C 1
ATOM 2079 O O . MET A 1 253 ? -1.780 -5.062 2.429 1.00 93.19 253 MET A O 1
ATOM 2083 N N . THR A 1 254 ? -3.585 -5.070 3.760 1.00 90.25 254 THR A N 1
ATOM 2084 C CA . THR A 1 254 ? -3.277 -6.353 4.410 1.00 90.25 254 THR A CA 1
ATOM 2085 C C . THR A 1 254 ? -3.163 -7.491 3.395 1.00 90.25 254 THR A C 1
ATOM 2087 O O . THR A 1 254 ? -2.231 -8.291 3.460 1.00 90.25 254 THR A O 1
ATOM 2090 N N . GLN A 1 255 ? -4.069 -7.555 2.412 1.00 93.31 255 GLN A N 1
ATOM 2091 C CA . GLN A 1 255 ? -3.989 -8.568 1.356 1.00 93.31 255 GLN A CA 1
ATOM 2092 C C . GLN A 1 255 ? -2.744 -8.378 0.478 1.00 93.31 255 GLN A C 1
ATOM 2094 O O . GLN A 1 255 ? -2.128 -9.368 0.085 1.00 93.31 255 GLN A O 1
ATOM 2099 N N . LYS A 1 256 ? -2.360 -7.129 0.176 1.00 95.75 256 LYS A N 1
ATOM 2100 C CA . LYS A 1 256 ? -1.146 -6.833 -0.601 1.00 95.75 256 LYS A CA 1
ATOM 2101 C C . LYS A 1 256 ? 0.105 -7.286 0.147 1.00 95.75 256 LYS A C 1
ATOM 2103 O O . LYS A 1 256 ? 0.881 -8.048 -0.418 1.00 95.75 256 LYS A O 1
ATOM 2108 N N . LEU A 1 257 ? 0.250 -6.907 1.419 1.00 93.94 257 LEU A N 1
ATOM 2109 C CA . LEU A 1 257 ? 1.357 -7.338 2.281 1.00 93.94 257 LEU A CA 1
ATOM 2110 C C . LEU A 1 257 ? 1.451 -8.860 2.376 1.00 93.94 257 LEU A C 1
ATOM 2112 O O . LEU A 1 257 ? 2.524 -9.423 2.174 1.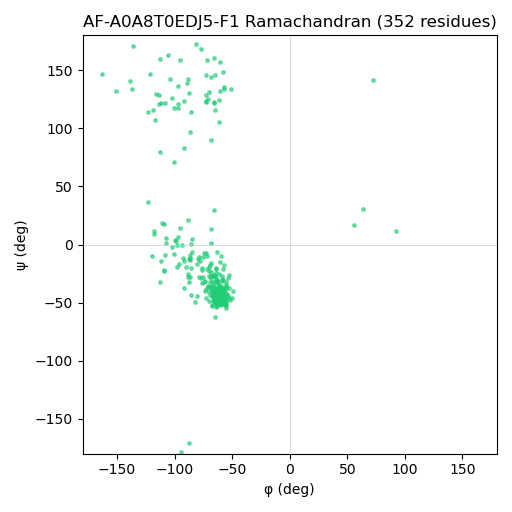00 93.94 257 LEU A O 1
ATOM 2116 N N . ARG A 1 258 ? 0.316 -9.538 2.581 1.00 94.12 258 ARG A N 1
ATOM 2117 C CA . ARG A 1 258 ? 0.266 -11.002 2.584 1.00 94.12 258 ARG A CA 1
ATOM 2118 C C . ARG A 1 258 ? 0.788 -11.596 1.276 1.00 94.12 258 ARG A C 1
ATOM 2120 O O . ARG A 1 258 ? 1.577 -12.529 1.316 1.00 94.12 258 ARG A O 1
ATOM 2127 N N . CYS A 1 259 ? 0.400 -11.040 0.126 1.00 97.12 259 CYS A N 1
ATOM 2128 C CA . CYS A 1 259 ? 0.910 -11.502 -1.166 1.00 97.12 259 CYS A CA 1
ATOM 2129 C C . CYS A 1 259 ? 2.427 -11.293 -1.296 1.00 97.12 259 CYS A C 1
ATOM 2131 O O . CYS A 1 259 ? 3.099 -12.170 -1.831 1.00 97.12 259 CYS A O 1
ATOM 2133 N N . LEU A 1 260 ? 2.980 -10.178 -0.796 1.00 96.44 260 LEU A N 1
ATOM 2134 C CA . LEU A 1 260 ? 4.433 -9.947 -0.790 1.00 96.44 260 LEU A CA 1
ATOM 2135 C C . LEU A 1 260 ? 5.159 -11.014 0.043 1.00 96.44 260 LEU A C 1
ATOM 2137 O O . LEU A 1 260 ? 6.145 -11.591 -0.417 1.00 96.44 260 LEU A O 1
ATOM 2141 N N . VAL A 1 261 ? 4.642 -11.314 1.237 1.00 94.44 261 VAL A N 1
ATOM 2142 C CA . VAL A 1 261 ? 5.174 -12.365 2.117 1.00 94.44 261 VAL A CA 1
ATOM 2143 C C . VAL A 1 261 ? 5.070 -13.742 1.465 1.00 94.44 261 VAL A C 1
ATOM 2145 O O . VAL A 1 261 ? 6.047 -14.488 1.453 1.00 94.44 261 VAL A O 1
ATOM 2148 N N . ASP A 1 262 ? 3.916 -14.076 0.887 1.00 94.06 262 ASP A N 1
ATOM 2149 C CA . ASP A 1 262 ? 3.692 -15.358 0.218 1.00 94.06 262 ASP A CA 1
ATOM 2150 C C . ASP A 1 262 ? 4.653 -15.532 -0.972 1.00 94.06 262 ASP A C 1
ATOM 2152 O O . ASP A 1 262 ? 5.230 -16.605 -1.135 1.00 94.06 262 ASP A O 1
ATOM 2156 N N . ILE A 1 263 ? 4.914 -14.475 -1.754 1.00 93.69 263 ILE A N 1
ATOM 2157 C CA . ILE A 1 263 ? 5.917 -14.506 -2.832 1.00 93.69 263 ILE A CA 1
ATOM 2158 C C . ILE A 1 263 ? 7.319 -14.760 -2.270 1.00 93.69 263 ILE A C 1
ATOM 2160 O O . ILE A 1 263 ? 8.020 -15.634 -2.779 1.00 93.69 263 ILE A O 1
ATOM 2164 N N . ALA A 1 264 ? 7.726 -14.045 -1.217 1.00 91.69 264 ALA A N 1
ATOM 2165 C CA . ALA A 1 264 ? 9.037 -14.243 -0.598 1.00 91.69 264 ALA A CA 1
ATOM 2166 C C . ALA A 1 264 ? 9.204 -15.678 -0.060 1.00 91.69 264 ALA A C 1
ATOM 2168 O O . ALA A 1 264 ? 10.246 -16.297 -0.264 1.00 91.69 264 ALA A O 1
ATOM 2169 N N . LYS A 1 265 ? 8.158 -16.250 0.553 1.00 88.75 265 LYS A N 1
ATOM 2170 C CA . LYS A 1 265 ? 8.142 -17.642 1.040 1.00 88.75 265 LYS A CA 1
ATOM 2171 C C . LYS A 1 265 ? 8.202 -18.666 -0.093 1.00 88.75 265 LYS A C 1
ATOM 2173 O O . LYS A 1 265 ? 8.896 -19.671 0.034 1.00 88.75 265 LYS A O 1
ATOM 2178 N N . ILE A 1 266 ? 7.487 -18.419 -1.191 1.00 86.50 266 ILE A N 1
ATOM 2179 C CA . ILE A 1 266 ? 7.528 -19.266 -2.389 1.00 86.50 266 ILE A CA 1
ATOM 2180 C C . ILE A 1 266 ? 8.944 -19.278 -2.981 1.00 86.50 266 ILE A C 1
ATOM 2182 O O . ILE A 1 266 ? 9.446 -20.347 -3.319 1.00 86.50 266 ILE A O 1
ATOM 2186 N N . ILE A 1 267 ? 9.600 -18.115 -3.056 1.00 84.88 267 ILE A N 1
ATOM 2187 C CA . ILE A 1 267 ? 10.962 -17.979 -3.589 1.00 84.88 267 ILE A CA 1
ATOM 2188 C C . ILE A 1 267 ? 11.991 -18.657 -2.683 1.00 84.88 267 ILE A C 1
ATOM 2190 O O . ILE A 1 267 ? 12.759 -19.488 -3.153 1.00 84.88 267 ILE A O 1
ATOM 2194 N N . CYS A 1 268 ? 12.009 -18.336 -1.390 1.00 80.69 268 CYS A N 1
ATOM 2195 C CA . CYS A 1 268 ? 13.005 -18.877 -0.461 1.00 80.69 268 CYS A CA 1
ATOM 2196 C C . CYS A 1 268 ? 12.787 -20.369 -0.143 1.00 80.69 268 CYS A C 1
ATOM 2198 O O . CYS A 1 268 ? 13.642 -21.008 0.472 1.00 80.69 268 CYS A O 1
ATOM 2200 N N . GLY A 1 269 ? 11.648 -20.933 -0.557 1.00 71.06 269 GLY A N 1
ATOM 2201 C CA . GLY A 1 269 ? 11.226 -22.280 -0.209 1.00 71.06 269 GLY A CA 1
ATOM 2202 C C . GLY A 1 269 ? 10.787 -22.370 1.253 1.00 71.06 269 GLY A C 1
ATOM 2203 O O . GLY A 1 269 ? 11.373 -21.781 2.161 1.00 71.06 269 GLY A O 1
ATOM 2204 N N . ASN A 1 270 ? 9.733 -23.141 1.513 1.00 56.00 270 ASN A N 1
ATOM 2205 C CA . ASN A 1 270 ? 9.293 -23.364 2.883 1.00 56.00 270 ASN A CA 1
ATOM 2206 C C . ASN A 1 270 ? 10.316 -24.295 3.570 1.00 56.00 270 ASN A C 1
ATOM 2208 O O . ASN A 1 270 ? 10.514 -25.417 3.094 1.00 56.00 270 ASN A O 1
ATOM 2212 N N . PRO A 1 271 ? 10.956 -23.915 4.694 1.00 50.44 271 PRO A N 1
ATOM 2213 C CA . PRO A 1 271 ? 11.943 -24.773 5.360 1.00 50.44 271 PRO A CA 1
ATOM 2214 C C . PRO A 1 271 ? 11.356 -26.122 5.819 1.00 50.44 271 PRO A C 1
ATOM 2216 O O . PRO A 1 271 ? 12.101 -27.053 6.117 1.00 50.44 271 PRO A O 1
ATOM 2219 N N . SER A 1 272 ? 10.024 -26.238 5.861 1.00 45.31 272 SER A N 1
ATOM 2220 C CA . SER A 1 272 ? 9.269 -27.419 6.289 1.00 45.31 272 SER A CA 1
ATOM 2221 C C . SER A 1 272 ? 8.874 -28.380 5.155 1.00 45.31 272 SER A C 1
ATOM 2223 O O . SER A 1 272 ? 8.417 -29.487 5.441 1.00 45.31 272 SER A O 1
ATOM 2225 N N . SER A 1 273 ? 9.020 -28.005 3.878 1.00 48.25 273 SER A N 1
ATOM 2226 C CA . SER A 1 273 ? 8.712 -28.907 2.761 1.00 48.25 273 SER A CA 1
ATOM 2227 C C . SER A 1 273 ? 9.926 -29.776 2.428 1.00 48.25 273 SER A C 1
ATOM 2229 O O . SER A 1 273 ? 10.804 -29.383 1.668 1.00 48.25 273 SER A O 1
ATOM 2231 N N . ASN A 1 274 ? 9.952 -30.998 2.965 1.00 44.25 274 ASN A N 1
ATOM 2232 C CA . ASN A 1 274 ? 10.949 -32.039 2.657 1.00 44.25 274 ASN A CA 1
ATOM 2233 C C . ASN A 1 274 ? 10.856 -32.608 1.222 1.00 44.25 274 ASN A C 1
ATOM 2235 O O . ASN A 1 274 ? 11.466 -33.632 0.925 1.00 44.25 274 ASN A O 1
ATOM 2239 N N . GLN A 1 275 ? 10.109 -31.970 0.321 1.00 46.59 275 GLN A N 1
ATOM 2240 C CA . GLN A 1 275 ? 10.070 -32.319 -1.097 1.00 46.59 275 GLN A CA 1
ATOM 2241 C C . GLN A 1 275 ? 10.952 -31.349 -1.875 1.00 46.59 275 GLN A C 1
ATOM 2243 O O . GLN A 1 275 ? 10.469 -30.483 -2.592 1.00 46.59 275 GLN A O 1
ATOM 2248 N N . VAL A 1 276 ? 12.263 -31.474 -1.701 1.00 50.41 276 VAL A N 1
ATOM 2249 C CA . VAL A 1 276 ? 13.214 -30.855 -2.623 1.00 50.41 276 VAL A CA 1
ATOM 2250 C C . VAL A 1 276 ? 13.670 -31.975 -3.539 1.00 50.41 276 VAL A C 1
ATOM 2252 O O . VAL A 1 276 ? 14.235 -32.965 -3.068 1.00 50.41 276 VAL A O 1
ATOM 2255 N N . ASN A 1 277 ? 13.386 -31.856 -4.838 1.00 49.69 277 ASN A N 1
ATOM 2256 C CA . ASN A 1 277 ? 14.031 -32.713 -5.823 1.00 49.69 277 ASN A CA 1
ATOM 2257 C C . ASN A 1 277 ? 15.546 -32.646 -5.572 1.00 49.69 277 ASN A C 1
ATOM 2259 O O . ASN A 1 277 ? 16.071 -31.544 -5.435 1.00 49.69 277 ASN A O 1
ATOM 2263 N N . PRO A 1 278 ? 16.282 -33.767 -5.540 1.00 47.66 278 PRO A N 1
ATOM 2264 C CA . PRO A 1 278 ? 17.711 -33.768 -5.205 1.00 47.66 278 PRO A CA 1
ATOM 2265 C C . PRO A 1 278 ? 18.587 -32.922 -6.153 1.00 47.66 278 PRO A C 1
ATOM 2267 O O . PRO A 1 278 ? 19.741 -32.654 -5.835 1.00 47.66 278 PRO A O 1
ATOM 2270 N N . ASN A 1 279 ? 18.029 -32.455 -7.277 1.00 50.16 279 ASN A N 1
ATOM 2271 C CA . ASN A 1 279 ? 18.667 -31.560 -8.243 1.00 50.16 279 ASN A CA 1
ATOM 2272 C C . ASN A 1 279 ? 18.303 -30.067 -8.073 1.00 50.16 279 ASN A C 1
ATOM 2274 O O . ASN A 1 279 ? 18.775 -29.246 -8.856 1.00 50.16 279 ASN A O 1
ATOM 2278 N N . GLN A 1 280 ? 17.465 -29.689 -7.101 1.00 54.72 280 GLN A N 1
ATOM 2279 C CA . GLN A 1 280 ? 17.086 -28.294 -6.852 1.00 54.72 280 GLN A CA 1
ATOM 2280 C C . GLN A 1 280 ? 17.946 -27.688 -5.736 1.00 54.72 280 GLN A C 1
ATOM 2282 O O . GLN A 1 280 ? 17.910 -28.119 -4.582 1.00 54.72 280 GLN A O 1
ATOM 2287 N N . ARG A 1 281 ? 18.720 -26.655 -6.087 1.00 59.03 281 ARG A N 1
ATOM 2288 C CA . ARG A 1 281 ? 19.411 -25.791 -5.123 1.00 59.03 281 ARG A CA 1
ATOM 2289 C C . ARG A 1 281 ? 18.362 -25.115 -4.235 1.00 59.03 281 ARG A C 1
ATOM 2291 O O . ARG A 1 281 ? 17.395 -24.560 -4.748 1.00 59.03 281 ARG A O 1
ATOM 2298 N N . ARG A 1 282 ? 18.560 -25.140 -2.913 1.00 60.28 282 ARG A N 1
ATOM 2299 C CA . ARG A 1 282 ? 17.773 -24.304 -1.995 1.00 60.28 282 ARG A CA 1
ATOM 2300 C C . ARG A 1 282 ? 18.108 -22.844 -2.291 1.00 60.28 282 ARG A C 1
ATOM 2302 O O . ARG A 1 282 ? 19.267 -22.460 -2.142 1.00 60.28 282 ARG A O 1
ATOM 2309 N N . LEU A 1 283 ? 17.118 -22.083 -2.745 1.00 65.06 283 LEU A N 1
ATOM 2310 C CA . LEU A 1 283 ? 17.243 -20.646 -2.965 1.00 65.06 283 LEU A CA 1
ATOM 2311 C C . LEU A 1 283 ? 17.447 -19.970 -1.605 1.00 65.06 283 LEU A C 1
ATOM 2313 O O . LEU A 1 283 ? 16.672 -20.188 -0.674 1.00 65.06 283 LEU A O 1
ATOM 2317 N N . GLY A 1 284 ? 18.549 -19.239 -1.467 1.00 65.19 284 GLY A N 1
ATOM 2318 C CA . GLY A 1 284 ? 18.906 -18.532 -0.239 1.00 65.19 284 GLY A CA 1
ATOM 2319 C C . GLY A 1 284 ? 18.448 -17.075 -0.244 1.00 65.19 284 GLY A C 1
ATOM 2320 O O . GLY A 1 284 ? 17.879 -16.585 -1.217 1.00 65.19 284 GLY A O 1
ATOM 2321 N N . ALA A 1 285 ? 18.766 -16.350 0.832 1.00 66.19 285 ALA A N 1
ATOM 2322 C CA . ALA A 1 285 ? 18.535 -14.904 0.914 1.00 66.19 285 ALA A CA 1
ATOM 2323 C C . ALA A 1 285 ? 19.268 -14.125 -0.199 1.00 66.19 285 ALA A C 1
ATOM 2325 O O . ALA A 1 285 ? 18.748 -13.125 -0.688 1.00 66.19 285 ALA A O 1
ATOM 2326 N N . ASP A 1 286 ? 20.424 -14.627 -0.645 1.00 75.62 286 ASP A N 1
ATOM 2327 C CA . ASP A 1 286 ? 21.214 -14.038 -1.734 1.00 75.62 286 ASP A CA 1
ATOM 2328 C C . ASP A 1 286 ? 20.545 -14.201 -3.113 1.00 75.62 286 ASP A C 1
ATOM 2330 O O . ASP A 1 286 ? 20.795 -13.416 -4.023 1.00 75.62 286 ASP A O 1
ATOM 2334 N N . ASP A 1 287 ? 19.650 -15.187 -3.261 1.00 79.00 287 ASP A N 1
ATOM 2335 C CA . ASP A 1 287 ? 18.942 -15.473 -4.515 1.00 79.00 287 ASP A CA 1
ATOM 2336 C C . ASP A 1 287 ? 17.583 -14.733 -4.601 1.00 79.00 287 ASP A C 1
ATOM 2338 O O . ASP A 1 287 ? 16.990 -14.631 -5.679 1.00 79.00 287 ASP A O 1
ATOM 2342 N N . LEU A 1 288 ? 17.083 -14.183 -3.481 1.00 86.62 288 LEU A N 1
ATOM 2343 C CA . LEU A 1 288 ? 15.757 -13.556 -3.390 1.00 86.62 288 LEU A CA 1
ATOM 2344 C C . LEU A 1 288 ? 15.636 -12.304 -4.269 1.00 86.62 288 LEU A C 1
ATOM 2346 O O . LEU A 1 288 ? 14.708 -12.202 -5.070 1.00 86.62 288 LEU A O 1
ATOM 2350 N N . ILE A 1 289 ? 16.554 -11.344 -4.123 1.00 89.50 289 ILE A N 1
ATOM 2351 C CA . ILE A 1 289 ? 16.485 -10.062 -4.843 1.00 89.50 289 ILE A CA 1
ATOM 2352 C C . ILE A 1 289 ? 16.655 -10.246 -6.361 1.00 89.50 289 ILE A C 1
ATOM 2354 O O . ILE A 1 289 ? 15.811 -9.723 -7.097 1.00 89.50 289 ILE A O 1
ATOM 2358 N N . PRO A 1 290 ? 17.650 -11.012 -6.857 1.00 88.31 290 PRO A N 1
ATOM 2359 C CA . PRO A 1 290 ? 17.731 -11.399 -8.266 1.00 88.31 290 PRO A CA 1
ATOM 2360 C C . PRO A 1 290 ? 16.425 -11.993 -8.808 1.00 88.31 290 PRO A C 1
ATOM 2362 O O . PRO A 1 290 ? 15.945 -11.590 -9.873 1.00 88.31 290 PRO A O 1
ATOM 2365 N N . LEU A 1 291 ? 15.801 -12.913 -8.056 1.00 87.75 291 LEU A N 1
ATOM 2366 C CA . LEU A 1 291 ? 14.592 -13.597 -8.519 1.00 87.75 291 LEU A CA 1
ATOM 2367 C C . LEU A 1 291 ? 13.393 -12.657 -8.551 1.00 87.75 291 LEU A C 1
ATOM 2369 O O . LEU A 1 291 ? 12.622 -12.670 -9.511 1.00 87.75 291 LEU A O 1
ATOM 2373 N N . LEU A 1 292 ? 13.259 -11.808 -7.532 1.00 92.19 292 LEU A N 1
ATOM 2374 C CA . LEU A 1 292 ? 12.254 -10.753 -7.509 1.00 92.19 292 LEU A CA 1
ATOM 2375 C C . LEU A 1 292 ? 12.423 -9.814 -8.703 1.00 92.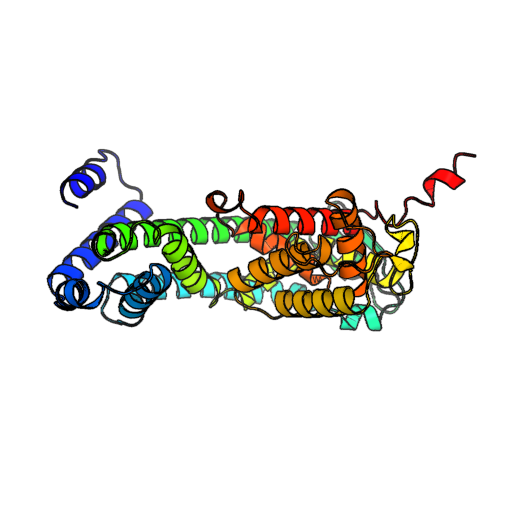19 292 LEU A C 1
ATOM 2377 O O . LEU A 1 292 ? 11.430 -9.522 -9.365 1.00 92.19 292 LEU A O 1
ATOM 2381 N N . CYS A 1 293 ? 13.651 -9.400 -9.036 1.00 92.38 293 CYS A N 1
ATOM 2382 C CA . CYS A 1 293 ? 13.902 -8.553 -10.203 1.00 92.38 293 CYS A CA 1
ATOM 2383 C C . CYS A 1 293 ? 13.399 -9.217 -11.492 1.00 92.38 293 CYS A C 1
ATOM 2385 O O . CYS A 1 293 ? 12.643 -8.605 -12.248 1.00 92.38 293 CYS A O 1
ATOM 2387 N N . TYR A 1 294 ? 13.753 -10.487 -11.708 1.00 90.88 294 TYR A N 1
ATOM 2388 C CA . TYR A 1 294 ? 13.296 -11.250 -12.868 1.00 90.88 294 TYR A CA 1
ATOM 2389 C C . TYR A 1 294 ? 11.763 -11.355 -12.924 1.00 90.88 294 TYR A C 1
ATOM 2391 O O . TYR A 1 294 ? 11.154 -11.002 -13.935 1.00 90.88 294 TYR A O 1
ATOM 2399 N N . ILE A 1 295 ? 11.117 -11.797 -11.839 1.00 92.25 295 ILE A N 1
ATOM 2400 C CA . ILE A 1 295 ? 9.660 -12.001 -11.801 1.00 92.25 295 ILE A CA 1
ATOM 2401 C C . ILE A 1 295 ? 8.918 -10.671 -11.991 1.00 92.25 295 ILE A C 1
ATOM 2403 O O . ILE A 1 295 ? 7.943 -10.620 -12.743 1.00 92.25 295 ILE A O 1
ATOM 2407 N N . ILE A 1 296 ? 9.377 -9.588 -11.355 1.00 94.31 296 ILE A N 1
ATOM 2408 C CA . ILE A 1 296 ? 8.778 -8.256 -11.498 1.00 94.31 296 ILE A CA 1
ATOM 2409 C C . ILE A 1 296 ? 8.885 -7.790 -12.950 1.00 94.31 296 ILE A C 1
ATOM 2411 O O . ILE A 1 296 ? 7.864 -7.428 -13.533 1.00 94.31 296 ILE A O 1
ATOM 2415 N N . VAL A 1 297 ? 10.068 -7.861 -13.570 1.00 92.56 297 VAL A N 1
ATOM 2416 C CA . VAL A 1 297 ? 10.259 -7.459 -14.974 1.00 92.56 297 VAL A CA 1
ATOM 2417 C C . VAL A 1 297 ? 9.356 -8.262 -15.908 1.00 92.56 297 VAL A C 1
ATOM 2419 O O . VAL A 1 297 ? 8.676 -7.689 -16.759 1.00 92.56 297 VAL A O 1
ATOM 2422 N N . LYS A 1 298 ? 9.287 -9.583 -15.727 1.00 90.88 298 LYS A N 1
ATOM 2423 C CA . LYS A 1 298 ? 8.449 -10.443 -16.569 1.00 90.88 298 LYS A CA 1
ATOM 2424 C C . LYS A 1 298 ? 6.949 -10.295 -16.319 1.00 90.88 298 LYS A C 1
ATOM 2426 O O . LYS A 1 298 ? 6.159 -10.617 -17.203 1.00 90.88 298 LYS A O 1
ATOM 2431 N N . SER A 1 299 ? 6.544 -9.789 -15.153 1.00 92.75 299 SER A N 1
ATOM 2432 C CA . SER A 1 299 ? 5.130 -9.551 -14.843 1.00 92.75 299 SER A CA 1
ATOM 2433 C C . SER A 1 299 ? 4.508 -8.429 -15.679 1.00 92.75 299 SER A C 1
ATOM 2435 O O . SER A 1 299 ? 3.298 -8.442 -15.892 1.00 92.75 299 SER A O 1
ATOM 2437 N N . GLY A 1 300 ? 5.310 -7.462 -16.149 1.00 93.25 300 GLY A N 1
ATOM 2438 C CA . GLY A 1 300 ? 4.805 -6.300 -16.886 1.00 93.25 300 GLY A CA 1
ATOM 2439 C C . GLY A 1 300 ? 3.882 -5.398 -16.053 1.00 93.25 300 GLY A C 1
ATOM 2440 O O . GLY A 1 300 ? 2.946 -4.806 -16.594 1.00 93.25 300 GLY A O 1
ATOM 2441 N N . LEU A 1 301 ? 4.098 -5.327 -14.735 1.00 95.38 301 LEU A N 1
ATOM 2442 C CA . LEU A 1 301 ? 3.286 -4.554 -13.788 1.00 95.38 301 LEU A CA 1
ATOM 2443 C C . LEU A 1 301 ? 4.089 -3.376 -13.204 1.00 95.38 301 LEU A C 1
ATOM 2445 O O . LEU A 1 301 ? 4.574 -3.464 -12.073 1.00 95.38 301 LEU A O 1
ATOM 2449 N N . PRO A 1 302 ? 4.241 -2.251 -13.930 1.00 94.69 302 PRO A N 1
ATOM 2450 C CA . PRO A 1 302 ? 5.014 -1.106 -13.440 1.00 94.69 302 PRO A CA 1
ATOM 2451 C C . PRO A 1 302 ? 4.390 -0.465 -12.189 1.00 94.69 302 PRO A C 1
ATOM 2453 O O . PRO A 1 302 ? 5.100 0.146 -11.393 1.00 94.69 302 PRO A O 1
ATOM 2456 N N . GLN A 1 303 ? 3.086 -0.680 -11.956 1.00 95.81 303 GLN A N 1
ATOM 2457 C CA . GLN A 1 303 ? 2.366 -0.156 -10.787 1.00 95.81 303 GLN A CA 1
ATOM 2458 C C . GLN A 1 303 ? 2.880 -0.719 -9.461 1.00 95.81 303 GLN A C 1
ATOM 2460 O O . GLN A 1 303 ? 2.661 -0.100 -8.423 1.00 95.81 303 GLN A O 1
ATOM 2465 N N . LEU A 1 304 ? 3.575 -1.865 -9.478 1.00 97.19 304 LEU A N 1
ATOM 2466 C CA . LEU A 1 304 ? 4.142 -2.474 -8.272 1.00 97.19 304 LEU A CA 1
ATOM 2467 C C . LEU A 1 304 ? 5.065 -1.512 -7.516 1.00 97.19 304 LEU A C 1
ATOM 2469 O O . LEU A 1 304 ? 5.083 -1.545 -6.290 1.00 97.19 304 LEU A O 1
ATOM 2473 N N . SER A 1 305 ? 5.770 -0.622 -8.227 1.00 96.75 305 SER A N 1
ATOM 2474 C CA . SER A 1 305 ? 6.601 0.412 -7.598 1.00 96.75 305 SER A CA 1
ATOM 2475 C C . SER A 1 305 ? 5.788 1.292 -6.654 1.00 96.75 305 SER A C 1
ATOM 2477 O O . SER A 1 305 ? 6.120 1.454 -5.483 1.00 96.75 305 SER A O 1
ATOM 2479 N N . SER A 1 306 ? 4.667 1.804 -7.152 1.00 97.62 306 SER A N 1
ATOM 2480 C CA . SER A 1 306 ? 3.780 2.691 -6.405 1.00 97.62 306 SER A CA 1
ATOM 2481 C C . SER A 1 306 ? 2.967 1.958 -5.347 1.00 97.62 306 SER A C 1
ATOM 2483 O O . SER A 1 306 ? 2.687 2.538 -4.307 1.00 97.62 306 SER A O 1
ATOM 2485 N N . GLU A 1 307 ? 2.611 0.694 -5.583 1.00 97.44 307 GLU A N 1
ATOM 2486 C CA . GLU A 1 307 ? 1.962 -0.161 -4.581 1.00 97.44 307 GLU A CA 1
ATOM 2487 C C . GLU A 1 307 ? 2.881 -0.386 -3.377 1.00 97.44 307 GLU A C 1
ATOM 2489 O O . GLU A 1 307 ? 2.484 -0.119 -2.246 1.00 97.44 307 GLU A O 1
ATOM 2494 N N . CYS A 1 308 ? 4.130 -0.809 -3.601 1.00 97.56 308 CYS A N 1
ATOM 2495 C CA . CYS A 1 308 ? 5.098 -1.002 -2.521 1.00 97.56 308 CYS A CA 1
ATOM 2496 C C . CYS A 1 308 ? 5.444 0.317 -1.822 1.00 97.56 308 CYS A C 1
ATOM 2498 O O . CYS A 1 308 ? 5.495 0.353 -0.596 1.00 97.56 308 CYS A O 1
ATOM 2500 N N . PHE A 1 309 ? 5.620 1.405 -2.576 1.00 96.44 309 PHE A N 1
ATOM 2501 C CA . PHE A 1 309 ? 5.866 2.722 -1.997 1.00 96.44 309 PHE A CA 1
ATOM 2502 C C . PHE A 1 309 ? 4.682 3.208 -1.145 1.00 96.44 309 PHE A C 1
ATOM 2504 O O . PHE A 1 309 ? 4.880 3.655 -0.022 1.00 96.44 309 PHE A O 1
ATOM 2511 N N . ALA A 1 310 ? 3.440 3.064 -1.616 1.00 96.56 310 ALA A N 1
ATOM 2512 C CA . ALA A 1 310 ? 2.257 3.433 -0.837 1.00 96.56 310 ALA A CA 1
ATOM 2513 C C . ALA A 1 310 ? 2.159 2.634 0.470 1.00 96.56 310 ALA A C 1
ATOM 2515 O O . ALA A 1 310 ? 1.861 3.208 1.515 1.00 96.56 310 ALA A O 1
ATOM 2516 N N . ILE A 1 311 ? 2.441 1.326 0.423 1.00 95.69 311 ILE A N 1
ATOM 2517 C CA . ILE A 1 311 ? 2.476 0.478 1.619 1.00 95.69 311 ILE A CA 1
ATOM 2518 C C . ILE A 1 311 ? 3.556 0.976 2.585 1.00 95.69 311 ILE A C 1
ATOM 2520 O O . ILE A 1 311 ? 3.257 1.161 3.755 1.00 95.69 311 ILE A O 1
ATOM 2524 N N . GLU A 1 312 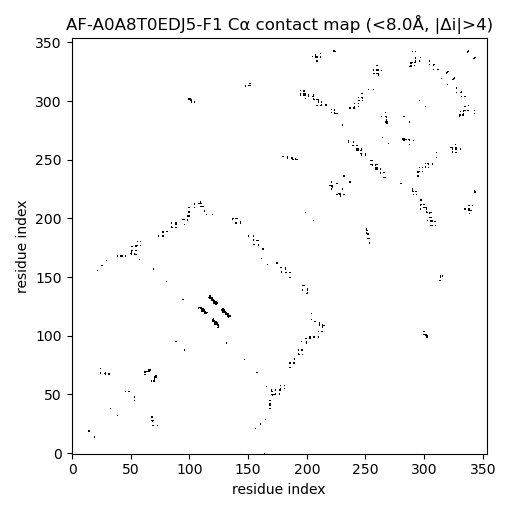? 4.774 1.258 2.118 1.00 94.69 312 GLU A N 1
ATOM 2525 C CA . GLU A 1 312 ? 5.856 1.791 2.962 1.00 94.69 312 GLU A CA 1
ATOM 2526 C C . GLU A 1 312 ? 5.460 3.087 3.684 1.00 94.69 312 GLU A C 1
ATOM 2528 O O . GLU A 1 312 ? 5.767 3.255 4.860 1.00 94.69 312 GLU A O 1
ATOM 2533 N N . GLN A 1 313 ? 4.747 3.989 3.002 1.00 93.50 313 GLN A N 1
ATOM 2534 C CA . GLN A 1 313 ? 4.338 5.275 3.578 1.00 93.50 313 GLN A CA 1
ATOM 2535 C C . GLN A 1 313 ? 3.158 5.177 4.559 1.00 93.50 313 GLN A C 1
ATOM 2537 O O . GLN A 1 313 ? 2.942 6.106 5.336 1.00 93.50 313 GLN A O 1
ATOM 2542 N N . LEU A 1 314 ? 2.362 4.105 4.497 1.00 92.19 314 LEU A N 1
ATOM 2543 C CA . LEU A 1 314 ? 1.138 3.944 5.292 1.00 92.19 314 LEU A CA 1
ATOM 2544 C C . LEU A 1 314 ? 1.267 2.888 6.395 1.00 92.19 314 LEU A C 1
ATOM 2546 O O . LEU A 1 314 ? 0.506 2.926 7.360 1.00 92.19 314 LEU A O 1
ATOM 2550 N N . PHE A 1 315 ? 2.196 1.946 6.251 1.00 85.88 315 PHE A N 1
ATOM 2551 C CA . PHE A 1 315 ? 2.379 0.842 7.180 1.00 85.88 315 PHE A CA 1
ATOM 2552 C C . PHE A 1 315 ? 3.015 1.323 8.489 1.00 85.88 315 PHE A C 1
ATOM 2554 O O . PHE A 1 315 ? 4.049 1.992 8.484 1.00 85.88 315 PHE A O 1
ATOM 2561 N N . ASP A 1 316 ? 2.407 0.975 9.629 1.00 80.81 316 ASP A N 1
ATOM 2562 C CA . ASP A 1 316 ? 2.946 1.361 10.938 1.00 80.81 316 ASP A CA 1
ATOM 2563 C C . ASP A 1 316 ? 4.303 0.671 11.175 1.00 80.81 316 ASP A C 1
ATOM 2565 O O . ASP A 1 316 ? 4.418 -0.560 11.201 1.00 80.81 316 ASP A O 1
ATOM 2569 N N . MET A 1 317 ? 5.336 1.491 11.402 1.00 80.56 317 MET A N 1
ATOM 2570 C CA . MET A 1 317 ? 6.703 1.050 11.683 1.00 80.56 317 MET A CA 1
ATOM 2571 C C . MET A 1 317 ? 6.794 0.045 12.838 1.00 80.56 317 MET A C 1
ATOM 2573 O O . MET A 1 317 ? 7.713 -0.775 12.854 1.00 80.56 317 MET A O 1
ATOM 2577 N N . LYS A 1 318 ? 5.851 0.058 13.792 1.00 80.25 318 LYS A N 1
ATOM 2578 C CA . LYS A 1 318 ? 5.803 -0.916 14.898 1.00 80.25 318 LYS A CA 1
ATOM 2579 C C . LYS A 1 318 ? 5.713 -2.362 14.401 1.00 80.25 318 LYS A C 1
ATOM 2581 O O . LYS A 1 318 ? 6.264 -3.250 15.047 1.00 80.25 318 LYS A O 1
ATOM 2586 N N . TYR A 1 319 ? 5.085 -2.592 13.248 1.00 74.00 319 TYR A N 1
ATOM 2587 C CA . TYR A 1 319 ? 4.910 -3.923 12.653 1.00 74.00 319 TYR A CA 1
ATOM 2588 C C . TYR A 1 319 ? 5.923 -4.222 11.534 1.00 74.00 319 TYR A C 1
ATOM 2590 O O . TYR A 1 319 ? 5.889 -5.285 10.919 1.00 74.00 319 TYR A O 1
ATOM 2598 N N . MET A 1 320 ? 6.876 -3.318 11.287 1.00 75.88 320 MET A N 1
ATOM 2599 C CA . MET A 1 320 ? 7.865 -3.432 10.208 1.00 75.88 320 MET A CA 1
ATOM 2600 C C . MET A 1 320 ? 9.026 -4.389 10.517 1.00 75.88 320 MET A C 1
ATOM 2602 O O . MET A 1 320 ? 9.780 -4.755 9.622 1.00 75.88 320 MET A O 1
ATOM 2606 N N . PHE A 1 321 ? 9.161 -4.852 11.760 1.00 76.19 321 PHE A N 1
ATOM 2607 C CA . PHE A 1 321 ? 10.198 -5.819 12.150 1.00 76.19 321 PHE A CA 1
ATOM 2608 C C . PHE A 1 321 ? 9.801 -7.290 11.909 1.00 76.19 321 PHE A C 1
ATOM 2610 O O . PHE A 1 321 ? 10.585 -8.188 12.213 1.00 76.19 321 PHE A O 1
ATOM 2617 N N . GLY A 1 322 ? 8.594 -7.538 11.385 1.00 85.31 322 GLY A N 1
ATOM 2618 C CA . GLY A 1 322 ? 8.085 -8.867 11.038 1.00 85.31 322 GLY A CA 1
ATOM 2619 C C . GLY A 1 322 ? 8.438 -9.335 9.621 1.00 85.31 322 GLY A C 1
ATOM 2620 O O . GLY A 1 322 ? 9.214 -8.709 8.893 1.00 85.31 322 GLY A O 1
ATOM 2621 N N . GLU A 1 323 ? 7.827 -10.448 9.210 1.00 88.75 323 GLU A N 1
ATOM 2622 C CA . GLU A 1 323 ? 7.993 -10.998 7.858 1.00 88.75 323 GLU A CA 1
ATOM 2623 C C . GLU A 1 323 ? 7.436 -10.064 6.776 1.00 88.75 323 GLU A C 1
ATOM 2625 O O . GLU A 1 323 ? 8.001 -9.978 5.686 1.00 88.75 323 GLU A O 1
ATOM 2630 N N . GLU A 1 324 ? 6.384 -9.308 7.097 1.00 90.62 324 GLU A N 1
ATOM 2631 C CA . GLU A 1 324 ? 5.783 -8.292 6.238 1.00 90.62 324 GLU A CA 1
ATOM 2632 C C . GLU A 1 324 ? 6.782 -7.193 5.875 1.00 90.62 324 GLU A C 1
ATOM 2634 O O . GLU A 1 324 ? 6.923 -6.851 4.700 1.00 90.62 324 GLU A O 1
ATOM 2639 N N . GLY A 1 325 ? 7.512 -6.670 6.863 1.00 92.12 325 GLY A N 1
ATOM 2640 C CA . GLY A 1 325 ? 8.495 -5.614 6.637 1.00 92.12 325 GLY A CA 1
ATOM 2641 C C . GLY A 1 325 ? 9.737 -6.105 5.897 1.00 92.12 325 GLY A C 1
ATOM 2642 O O . GLY A 1 325 ? 10.244 -5.399 5.021 1.00 92.12 325 GLY A O 1
ATOM 2643 N N . TYR A 1 326 ? 10.187 -7.337 6.165 1.00 91.81 326 TYR A N 1
ATOM 2644 C CA . TYR A 1 326 ? 11.261 -7.966 5.390 1.00 91.81 326 TYR A CA 1
ATOM 2645 C C . TYR A 1 326 ? 10.862 -8.164 3.920 1.00 91.81 326 TYR A C 1
ATOM 2647 O O . TYR A 1 326 ? 11.625 -7.809 3.015 1.00 91.81 326 TYR A O 1
ATOM 2655 N N . ALA A 1 327 ? 9.657 -8.686 3.671 1.00 94.00 327 ALA A N 1
ATOM 2656 C CA . ALA A 1 327 ? 9.138 -8.863 2.321 1.00 94.00 327 ALA A CA 1
ATOM 2657 C C . ALA A 1 327 ? 9.020 -7.511 1.604 1.00 94.00 327 ALA A C 1
ATOM 2659 O O . ALA A 1 327 ? 9.581 -7.347 0.522 1.00 94.00 327 ALA A O 1
ATOM 2660 N N . LEU A 1 328 ? 8.382 -6.515 2.226 1.00 96.06 328 LEU A N 1
ATOM 2661 C CA . LEU A 1 328 ? 8.245 -5.173 1.659 1.00 96.06 328 LEU A CA 1
ATOM 2662 C C . LEU A 1 328 ? 9.605 -4.552 1.309 1.00 96.06 328 LEU A C 1
ATOM 2664 O O . LEU A 1 328 ? 9.794 -4.091 0.184 1.00 96.06 328 LEU A O 1
ATOM 2668 N N . SER A 1 329 ? 10.573 -4.613 2.226 1.00 94.81 329 SER A N 1
ATOM 2669 C CA . SER A 1 329 ? 11.929 -4.086 2.008 1.00 94.81 329 SER A CA 1
ATOM 2670 C C . SER A 1 329 ? 12.644 -4.789 0.849 1.00 94.81 329 SER A C 1
ATOM 2672 O O . SER A 1 329 ? 13.331 -4.145 0.052 1.00 94.81 329 SER A O 1
ATOM 2674 N N . SER A 1 330 ? 12.455 -6.104 0.710 1.00 94.88 330 SER A N 1
ATOM 2675 C CA . SER A 1 330 ? 13.024 -6.891 -0.391 1.00 94.88 330 SER A CA 1
ATOM 2676 C C . SER A 1 330 ? 12.431 -6.482 -1.741 1.00 94.88 330 SER A C 1
ATOM 2678 O O . SER A 1 330 ? 13.161 -6.300 -2.716 1.00 94.88 330 SER A O 1
ATOM 2680 N N . PHE A 1 331 ? 11.116 -6.260 -1.794 1.00 96.94 331 PHE A N 1
ATOM 2681 C CA . PHE A 1 331 ? 10.436 -5.761 -2.988 1.00 96.94 331 PHE A CA 1
ATOM 2682 C C . PHE A 1 331 ? 10.878 -4.348 -3.368 1.00 96.94 331 PHE A C 1
ATOM 2684 O O . PHE A 1 331 ? 11.213 -4.117 -4.528 1.00 96.94 331 PHE A O 1
ATOM 2691 N N . LEU A 1 332 ? 10.935 -3.420 -2.408 1.00 96.69 332 LEU A N 1
ATOM 2692 C CA . LEU A 1 332 ? 11.429 -2.057 -2.630 1.00 96.69 332 LEU A CA 1
ATOM 2693 C C . LEU A 1 332 ? 12.870 -2.065 -3.158 1.00 96.69 332 LEU A C 1
ATOM 2695 O O . LEU A 1 332 ? 13.189 -1.347 -4.105 1.00 96.69 332 LEU A O 1
ATOM 2699 N N . THR A 1 333 ? 13.723 -2.933 -2.608 1.00 95.12 333 THR A N 1
ATOM 2700 C CA . THR A 1 333 ? 15.106 -3.110 -3.073 1.00 95.12 333 THR A CA 1
ATOM 2701 C C . THR A 1 333 ? 15.155 -3.618 -4.515 1.00 95.12 333 THR A C 1
ATOM 2703 O O . THR A 1 333 ? 15.850 -3.030 -5.344 1.00 95.12 333 THR A O 1
ATOM 2706 N N . ALA A 1 334 ? 14.385 -4.660 -4.845 1.00 94.88 334 ALA A N 1
ATOM 2707 C CA . ALA A 1 334 ? 14.318 -5.209 -6.200 1.00 94.88 334 ALA A CA 1
ATOM 2708 C C . ALA A 1 334 ? 13.789 -4.181 -7.217 1.00 94.88 334 ALA A C 1
ATOM 2710 O O . ALA A 1 334 ? 14.390 -3.975 -8.271 1.00 94.88 334 ALA A O 1
ATOM 2711 N N . LEU A 1 335 ? 12.708 -3.473 -6.880 1.00 96.19 335 LEU A N 1
ATOM 2712 C CA . LEU A 1 335 ? 12.154 -2.390 -7.698 1.00 96.19 335 LEU A CA 1
ATOM 2713 C C . LEU A 1 335 ? 13.185 -1.284 -7.924 1.00 96.19 335 LEU A C 1
ATOM 2715 O O . LEU A 1 335 ? 13.340 -0.812 -9.051 1.00 96.19 335 LEU A O 1
ATOM 2719 N N . LYS A 1 336 ? 13.940 -0.914 -6.882 1.00 95.19 336 LYS A N 1
ATOM 2720 C CA . LYS A 1 336 ? 14.981 0.103 -7.009 1.00 95.19 336 LYS A CA 1
ATOM 2721 C C . LYS A 1 336 ? 16.124 -0.356 -7.904 1.00 95.19 336 LYS A C 1
ATOM 2723 O O . LYS A 1 336 ? 16.609 0.445 -8.697 1.00 95.19 336 LYS A O 1
ATOM 2728 N N . TYR A 1 337 ? 16.537 -1.620 -7.807 1.00 92.06 337 TYR A N 1
ATOM 2729 C CA . TYR A 1 337 ? 17.546 -2.216 -8.687 1.00 92.06 337 TYR A CA 1
ATOM 2730 C C . TYR A 1 337 ? 17.120 -2.233 -10.151 1.00 92.06 337 TYR A C 1
ATOM 2732 O O . TYR A 1 337 ? 17.943 -1.916 -11.008 1.00 92.06 337 TYR A O 1
ATOM 2740 N N . ILE A 1 338 ? 15.848 -2.524 -10.431 1.00 92.69 338 ILE A N 1
ATOM 2741 C CA . ILE A 1 338 ? 15.286 -2.420 -11.781 1.00 92.69 338 ILE A CA 1
ATOM 2742 C C . ILE A 1 338 ? 15.301 -0.958 -12.254 1.00 92.69 338 ILE A C 1
ATOM 2744 O O . ILE A 1 338 ? 15.744 -0.681 -13.364 1.00 92.69 338 ILE A O 1
ATOM 2748 N N . GLU A 1 339 ? 14.870 -0.013 -11.409 1.00 90.62 339 GLU A N 1
ATOM 2749 C CA . GLU A 1 339 ? 14.799 1.418 -11.746 1.00 90.62 339 GLU A CA 1
ATOM 2750 C C . GLU A 1 339 ? 16.163 2.001 -12.153 1.00 90.62 339 GLU A C 1
ATOM 2752 O O . GLU A 1 339 ? 16.245 2.790 -13.093 1.00 90.62 339 GLU A O 1
ATOM 2757 N N . ILE A 1 340 ? 17.233 1.621 -11.447 1.00 87.88 340 ILE A N 1
ATOM 2758 C CA . ILE A 1 340 ? 18.605 2.089 -11.712 1.00 87.88 340 ILE A CA 1
ATOM 2759 C C . ILE A 1 340 ? 19.423 1.112 -12.570 1.00 87.88 340 ILE A C 1
ATOM 2761 O O . ILE A 1 340 ? 20.623 1.313 -12.724 1.00 87.88 340 ILE A O 1
ATOM 2765 N N . ARG A 1 341 ? 18.782 0.054 -13.086 1.00 78.94 341 ARG A N 1
ATOM 2766 C CA . ARG A 1 341 ? 19.331 -0.984 -13.979 1.00 78.94 341 ARG A CA 1
ATOM 2767 C C . ARG A 1 341 ? 20.574 -1.738 -13.496 1.00 78.94 341 ARG A C 1
ATOM 2769 O O . ARG A 1 341 ? 21.208 -2.430 -14.285 1.00 78.94 341 ARG A O 1
ATOM 2776 N N . LYS A 1 342 ? 20.896 -1.682 -12.201 1.00 67.12 342 LYS A N 1
ATOM 2777 C CA . LYS A 1 342 ? 22.106 -2.314 -11.642 1.00 67.12 342 LYS A CA 1
ATOM 2778 C C . LYS A 1 342 ? 22.199 -3.806 -11.951 1.00 67.12 342 LYS A C 1
ATOM 2780 O O . LYS A 1 342 ? 23.200 -4.253 -12.468 1.00 67.12 342 LYS A O 1
ATOM 2785 N N . VAL A 1 343 ? 21.123 -4.553 -11.726 1.00 60.31 343 VAL A N 1
ATOM 2786 C CA . VAL A 1 343 ? 21.114 -6.019 -11.914 1.00 60.31 343 VAL A CA 1
ATOM 2787 C C . VAL A 1 343 ? 21.073 -6.429 -13.393 1.00 60.31 343 VAL A C 1
ATOM 2789 O O . VAL A 1 343 ? 21.208 -7.601 -13.711 1.00 60.31 343 VAL A O 1
ATOM 2792 N N . ILE A 1 344 ? 20.828 -5.479 -14.295 1.00 63.91 344 ILE A N 1
ATOM 2793 C CA . ILE A 1 344 ? 20.373 -5.745 -15.660 1.00 63.91 344 ILE A CA 1
ATOM 2794 C C . ILE A 1 344 ? 21.435 -5.364 -16.707 1.00 63.91 344 ILE A C 1
ATOM 2796 O O . ILE A 1 344 ? 21.532 -6.025 -17.742 1.00 63.91 344 ILE A O 1
ATOM 2800 N N . ASP A 1 345 ? 22.232 -4.328 -16.428 1.00 60.84 345 ASP A N 1
ATOM 2801 C CA . ASP A 1 345 ? 23.237 -3.771 -17.345 1.00 60.84 345 ASP A CA 1
ATOM 2802 C C . ASP A 1 345 ? 24.694 -4.101 -16.933 1.00 60.84 345 ASP A C 1
ATOM 2804 O O . ASP A 1 345 ? 25.629 -3.643 -17.589 1.00 60.84 345 ASP A O 1
ATOM 2808 N N . GLU A 1 346 ? 24.910 -4.920 -15.891 1.00 52.56 346 GLU A N 1
ATOM 2809 C CA . GLU A 1 346 ? 26.242 -5.267 -15.341 1.00 52.56 346 GLU A CA 1
ATOM 2810 C C . GLU A 1 346 ? 27.220 -5.888 -16.372 1.00 52.56 346 GLU A C 1
ATOM 2812 O O . GLU A 1 346 ? 28.431 -5.825 -16.180 1.00 52.56 346 GLU A O 1
ATOM 2817 N N . GLU A 1 347 ? 26.747 -6.390 -17.520 1.00 45.75 347 GLU A N 1
ATOM 2818 C CA . GLU A 1 347 ? 27.616 -6.904 -18.596 1.00 45.75 347 GLU A CA 1
ATOM 2819 C C . GLU A 1 347 ? 28.250 -5.818 -19.498 1.00 45.75 347 GLU A C 1
ATOM 2821 O O . GLU A 1 347 ? 29.165 -6.131 -20.264 1.00 45.75 347 GLU A O 1
ATOM 2826 N N . GLN A 1 348 ? 27.814 -4.549 -19.451 1.00 42.09 348 GLN A N 1
ATOM 2827 C CA . GLN A 1 348 ? 28.384 -3.500 -20.322 1.00 42.09 348 GLN A CA 1
ATOM 2828 C C . GLN A 1 348 ? 29.643 -2.820 -19.765 1.00 42.09 348 GLN A C 1
ATOM 2830 O O . GLN A 1 348 ? 30.416 -2.257 -20.547 1.00 42.09 348 GLN A O 1
ATOM 2835 N N . ASP A 1 349 ? 29.895 -2.897 -18.457 1.00 38.91 349 ASP A N 1
ATOM 2836 C CA . ASP A 1 349 ? 31.048 -2.219 -17.849 1.00 38.91 349 ASP A CA 1
ATOM 2837 C C . ASP A 1 349 ? 32.338 -3.059 -17.901 1.00 38.91 349 ASP A C 1
ATOM 2839 O O . ASP A 1 349 ? 33.425 -2.492 -18.044 1.00 38.91 349 ASP A O 1
ATOM 2843 N N . GLU A 1 350 ? 32.253 -4.395 -17.916 1.00 37.31 350 GLU A N 1
ATOM 2844 C CA . GLU A 1 350 ? 33.445 -5.257 -18.024 1.00 37.31 350 GLU A CA 1
ATOM 2845 C C . GLU A 1 350 ? 34.037 -5.320 -19.445 1.00 37.31 350 GLU A C 1
ATOM 2847 O O . GLU A 1 350 ? 35.230 -5.574 -19.603 1.00 37.31 350 GLU A O 1
ATOM 2852 N N . GLN A 1 351 ? 33.263 -5.020 -20.497 1.00 36.78 351 GLN A N 1
ATOM 2853 C CA . GLN A 1 351 ? 33.783 -4.984 -21.876 1.00 36.78 351 GLN A CA 1
ATOM 2854 C C . GLN A 1 351 ? 34.396 -3.635 -22.282 1.00 36.78 351 GLN A C 1
ATOM 2856 O O . GLN A 1 351 ? 35.076 -3.564 -23.303 1.00 36.78 351 GLN A O 1
ATOM 2861 N N . ASN A 1 352 ? 34.208 -2.576 -21.487 1.00 36.72 352 ASN A N 1
ATOM 2862 C CA . ASN A 1 352 ? 34.803 -1.255 -21.736 1.00 36.72 352 ASN A CA 1
ATOM 2863 C C . ASN A 1 352 ? 36.080 -0.990 -20.916 1.00 36.72 352 ASN A C 1
ATOM 2865 O O . ASN A 1 352 ? 36.640 0.105 -20.998 1.00 36.72 352 ASN A O 1
ATOM 2869 N N . THR A 1 353 ? 36.555 -1.970 -20.137 1.00 38.22 353 THR A N 1
ATOM 2870 C CA . THR A 1 353 ? 37.802 -1.872 -19.354 1.00 38.22 353 THR A CA 1
ATOM 2871 C C . THR A 1 353 ? 38.891 -2.885 -19.730 1.00 38.22 353 THR A C 1
ATOM 2873 O O . THR A 1 353 ? 39.899 -2.962 -19.025 1.00 38.22 353 THR A O 1
ATOM 2876 N N . ALA A 1 354 ? 38.751 -3.600 -20.851 1.00 34.50 354 ALA A N 1
ATOM 2877 C CA . ALA A 1 354 ? 39.780 -4.504 -21.379 1.00 34.50 354 ALA A CA 1
ATOM 2878 C C . ALA A 1 354 ? 40.466 -3.954 -22.639 1.00 34.50 354 ALA A C 1
ATOM 2880 O O . ALA A 1 354 ? 39.744 -3.566 -23.586 1.00 34.50 354 ALA A O 1
#

Sequence (354 aa):
MEKEMRKLLESKGKLTDKQREKQELYLAVLQYTKTETWPVTWKFNASNMTAPEAAQKIFQKTVRCSEHPLSQWLLVVQTNIKREIDTKLKQHSDYQALLPDSSLIERENKLSITDGPDELIIKFTKNKATFISKTILQSLQRFLENVSSELTYTIENILEIFYLIYKSLLPEDSEEICHRLIETHILDPIWSNLIILFRIINISSEYKIMEAMITHKDSDPTKFGFSNQAYIDPEVYRNCTSLLQVIVKSQSMTQKLRCLVDIAKIICGNPSSNQVNPNQRRLGADDLIPLLCYIIVKSGLPQLSSECFAIEQLFDMKYMFGEEGYALSSFLTALKYIEIRKVIDEEQDEQNTA

pLDDT: mean 83.73, std 14.21, range [34.5, 97.62]

Organism: Argiope bruennichi (NCBI:txid94029)

Nearest PDB structures (foldseek):
  2ot3-assembly1_A  TM=7.515E-01  e=1.291E-05  Homo sapiens
  2efc-assembly1_A  TM=7.530E-01  e=4.108E-05  Arabidopsis thaliana
  2efh-assembly2_C  TM=7.526E-01  e=8.374E-05  Arabidopsis thaliana
  8b37-assembly1_A  TM=2.025E-01  e=5.225E+00  Pyrobaculum aerophilum

Secondary structure (DSSP, 8-state):
-HHHHHHHH---S---HHHHHHHHHHHHHHHHHHH-SHHHHHHHH-TT--HHHHHHHHHHHHHT-TT-HHHHHHHHHHHHHHHHHHHHHHHTHHHHTT---HHHHHH-S-EEEEE-SSEEEEEESSSPPEEEEHHHHHHHHHHHHHHHHHHHHHHHHHHHHHHHHHGGGS-GGGHHHHHHHHHHHHHHHHHHHHHHHHHHHTHHHHHHHHHHHHHTTT--GGGGT-S-GGG--HHHHHHHHHHHHHHHH---HHHHHHHHHHHHHHHH--TT-----TTPPPP-HHHHHHHHHHHHHHHT-TTHHHHHHHHHHHS-GGGTTSHHHHHHHHHHHHHHHHHTTHHHHTTTTGGG--

Mean predicted aligned error: 8.66 Å

Radius of gyration: 24.24 Å; Cα contacts (8 Å, |Δi|>4): 350; chains: 1; bounding box: 66×58×69 Å

Solvent-accessible surface area (backbone atoms only — not comparable to full-atom values): 19858 Å² total; per-residue (Å²): 104,76,71,55,50,47,60,71,70,62,58,91,60,90,70,51,72,70,57,47,52,52,52,52,51,47,51,48,35,56,55,52,57,73,76,49,63,62,70,65,58,41,65,75,68,50,83,84,57,53,41,68,57,44,41,51,50,55,49,51,60,44,60,72,30,79,83,36,53,65,27,47,50,49,53,51,52,48,51,51,55,42,50,52,51,53,52,53,47,64,76,43,49,72,56,60,76,66,60,78,50,55,68,53,53,76,72,43,92,48,67,51,77,45,85,50,97,60,35,40,37,43,37,48,78,88,52,77,70,44,78,42,57,43,68,59,35,53,55,50,44,56,51,48,53,51,51,39,52,50,50,52,53,49,43,53,52,49,46,51,50,52,42,73,72,42,48,93,76,43,54,91,82,22,60,69,53,45,46,53,53,50,43,50,68,58,41,38,87,36,29,77,60,52,50,51,55,38,36,55,57,37,40,68,54,27,50,39,32,39,42,45,19,50,74,47,59,85,59,63,60,43,58,34,77,38,96,51,77,89,76,64,55,71,63,59,52,52,52,40,46,54,37,54,53,45,40,77,69,50,51,42,65,68,60,32,45,49,36,44,32,50,40,49,42,63,61,44,47,57,93,81,58,90,80,62,60,95,86,58,80,81,44,46,83,84,48,46,45,39,49,47,36,48,53,51,38,68,57,44,55,33,56,53,55,29,52,52,48,47,46,64,68,66,54,61,70,91,60,40,83,43,66,51,29,51,26,50,51,46,50,54,50,20,49,49,34,46,45,71,34,56,56,62,52,64,75,62,62,67,69,75,74,113